Protein AF-A0A0A2LYJ6-F1 (afdb_monomer_lite)

pLDDT: mean 79.59, std 16.34, range [34.84, 97.62]

Sequence (273 aa):
MHFSPIFELFSFKLFGIFVNNSNKNPQLLKAGGTLVAIMKNAIIIAFLVFFLTAFTSCNKAYNKIEITFSKSDVKDTIPIRYSLLKLLNEDSIIFEKKVIDDIKIGEKYVLDSLPNGNYILEYSDIKSDIHARKINLNNNSVYKSTIIYDSLPLEKYYKYAPLNNLKKGESYKLFTWGNSCARMESFYEIKNINGKYFLNSNVDNKRLLTDDEIKSIKKFEAELYALNGKGTCNSTARMDYVIIKGIKRDTIIEKTCNWKGYNLLMSKLYNSN

Radius of gyration: 35.97 Å; chains: 1; bounding box: 74×28×111 Å

Organism: NCBI:txid1121899

Foldseek 3Di:
DDDDPVVVVVPPPVVVVVVVVCVPDVVVVVVVVVVVVVVVVVVVVVVVVVVVVVVVVPPQQKAKEKEAEAAPDNPDPFFAAFKWWFKDFPNDTPDTDGRNDTDDHGDIDMDMRHHFGKMWIWMAALLRDIDIDIDGDDRNYYHYYYDHRDDFPLPVQLVVQCLSVADAQWKKKKWKFFPDPPTDIWMWMWHRHPNWIFIDTPVDDTHTDDPVLSVLSSSLSSVQVSQFVGADAPDSLWMKMWMGTPPDIDIGTHRSSRDPSVVVSVCCVPVVD

Secondary structure (DSSP, 8-state):
----HHHHHHHHHHHHHHHHHHTT-HHHHHHHHHHHHHHHHHHHHHHHHHHHHHHHT-----EEEEEEEE-SSTT--PPEEEEEEEEEETTEEEEEEEEEEEE-TT-EEEEEEEPSEEEEEEEE-TT--EEEEEEEE-TT-EEEEEEESS---GGGTGGG-GGGG--TT-EEEEEEEESSSS---EEEEEEEETTEEEEEESS-SSEEPPHHHHHHHHHHHHHHHHHTT-S---STT-EEEEEEETTEEEEEEE--S---HHHHHHHHHHS--

Structure (mmCIF, N/CA/C/O backbone):
data_AF-A0A0A2LYJ6-F1
#
_entry.id   AF-A0A0A2LYJ6-F1
#
loop_
_atom_site.group_PDB
_atom_site.id
_atom_site.type_symbol
_atom_site.label_atom_id
_atom_site.label_alt_id
_atom_site.label_comp_id
_atom_site.label_asym_id
_atom_site.label_entity_id
_atom_site.label_seq_id
_atom_site.pdbx_PDB_ins_code
_atom_site.Cartn_x
_atom_site.Cartn_y
_atom_site.Cartn_z
_atom_site.occupancy
_atom_site.B_iso_or_equiv
_atom_site.auth_seq_id
_atom_site.auth_comp_id
_atom_site.auth_asym_id
_atom_site.auth_atom_id
_atom_site.pdbx_PDB_model_num
ATOM 1 N N . MET A 1 1 ? -32.494 8.483 39.574 1.00 37.03 1 MET A N 1
ATOM 2 C CA . MET A 1 1 ? -32.728 7.286 40.409 1.00 37.03 1 MET A CA 1
ATOM 3 C C . MET A 1 1 ? -34.209 7.252 40.748 1.00 37.03 1 MET A C 1
ATOM 5 O O . MET A 1 1 ? -34.664 8.148 41.443 1.00 37.03 1 MET A O 1
ATOM 9 N N . HIS A 1 2 ? -34.966 6.303 40.196 1.00 34.84 2 HIS A N 1
ATOM 10 C CA . HIS A 1 2 ? -36.355 6.064 40.596 1.00 34.84 2 HIS A CA 1
ATOM 11 C C . HIS A 1 2 ? -36.340 5.113 41.795 1.00 34.84 2 HIS A C 1
ATOM 13 O O . HIS A 1 2 ? -35.900 3.973 41.659 1.00 34.84 2 HIS A O 1
ATOM 19 N N . PHE A 1 3 ? -36.768 5.583 42.966 1.00 39.97 3 PHE A N 1
ATOM 20 C CA . PHE A 1 3 ? -37.009 4.701 44.106 1.00 39.97 3 PHE A CA 1
ATOM 21 C C . PHE A 1 3 ? -38.360 3.996 43.940 1.00 39.97 3 PHE A C 1
ATOM 23 O O . PHE A 1 3 ? -39.310 4.561 43.401 1.00 39.97 3 PHE A O 1
ATOM 30 N N . SER A 1 4 ? -38.421 2.734 44.369 1.00 40.00 4 SER A N 1
ATOM 31 C CA . SER A 1 4 ? -39.630 1.908 44.324 1.00 40.00 4 SER A CA 1
ATOM 32 C C . SER A 1 4 ? -40.705 2.454 45.284 1.00 40.00 4 SER A C 1
ATOM 34 O O . SER A 1 4 ? -40.378 2.697 46.450 1.00 40.00 4 SER A O 1
ATOM 36 N N . PRO A 1 5 ? -41.985 2.560 44.866 1.00 48.56 5 PRO A N 1
ATOM 37 C CA . PRO A 1 5 ? -43.102 3.018 45.709 1.00 48.56 5 PRO A CA 1
ATOM 38 C C . PRO A 1 5 ? -43.308 2.196 46.994 1.00 48.56 5 PRO A C 1
ATOM 40 O O . PRO A 1 5 ? -43.926 2.654 47.952 1.00 48.56 5 PRO A O 1
ATOM 43 N N . ILE A 1 6 ? -42.770 0.973 47.039 1.00 49.78 6 ILE A N 1
ATOM 44 C CA . ILE A 1 6 ? -42.860 0.079 48.202 1.00 49.78 6 ILE A CA 1
ATOM 45 C C . ILE A 1 6 ? -42.065 0.636 49.397 1.00 49.78 6 ILE A C 1
ATOM 47 O O . ILE A 1 6 ? -42.449 0.418 50.546 1.00 49.78 6 ILE A O 1
ATOM 51 N N . PHE A 1 7 ? -40.990 1.392 49.146 1.00 48.56 7 PHE A N 1
ATOM 52 C CA . PHE A 1 7 ? -40.128 1.918 50.208 1.00 48.56 7 PHE A CA 1
ATOM 53 C C . PHE A 1 7 ? -40.746 3.128 50.930 1.00 48.56 7 PHE A C 1
ATOM 55 O O . PHE A 1 7 ? -40.568 3.279 52.138 1.00 48.56 7 PHE A O 1
ATOM 62 N N . GLU A 1 8 ? -41.535 3.949 50.228 1.00 47.25 8 GLU A N 1
ATOM 63 C CA . GLU A 1 8 ? -42.279 5.060 50.844 1.00 47.25 8 GLU A CA 1
ATOM 64 C C . GLU A 1 8 ? -43.427 4.562 51.732 1.00 47.25 8 GLU A C 1
ATOM 66 O O . GLU A 1 8 ? -43.711 5.145 52.776 1.00 47.25 8 GLU A O 1
ATOM 71 N N . LEU A 1 9 ? -44.062 3.442 51.382 1.00 46.47 9 LEU A N 1
ATOM 72 C CA . LEU A 1 9 ? -45.223 2.937 52.119 1.00 46.47 9 LEU A CA 1
ATOM 73 C C . LEU A 1 9 ? -44.864 2.303 53.476 1.00 46.47 9 LEU A C 1
ATOM 75 O O . LEU A 1 9 ? -45.685 2.315 54.398 1.00 46.47 9 LEU A O 1
ATOM 79 N N . PHE A 1 10 ? -43.641 1.783 53.625 1.00 50.62 10 PHE A N 1
ATOM 80 C CA . PHE A 1 10 ? -43.189 1.147 54.868 1.00 50.62 10 PHE A CA 1
ATOM 81 C C . PHE A 1 10 ? -42.708 2.142 55.935 1.00 50.62 10 PHE A C 1
ATOM 83 O O . PHE A 1 10 ? -42.880 1.880 57.128 1.00 50.62 10 PHE A O 1
ATOM 90 N N . SER A 1 11 ? -42.152 3.295 55.549 1.00 50.69 11 SER A N 1
ATOM 91 C CA . SER A 1 11 ? -41.558 4.243 56.504 1.00 50.69 11 SER A CA 1
ATOM 92 C C . SER A 1 11 ? -42.606 5.048 57.285 1.00 50.69 11 SER A C 1
ATOM 94 O O . SER A 1 11 ? -42.448 5.260 58.489 1.00 50.69 11 SER A O 1
ATOM 96 N N . PHE A 1 12 ? -43.718 5.435 56.650 1.00 49.03 12 PHE A N 1
ATOM 97 C CA . PHE A 1 12 ? -44.712 6.311 57.281 1.00 49.03 12 PHE A CA 1
ATOM 98 C C . PHE A 1 12 ? -45.695 5.585 58.218 1.00 49.03 12 PHE A C 1
ATOM 100 O O . PHE A 1 12 ? -46.083 6.145 59.247 1.00 49.03 12 PHE A O 1
ATOM 107 N N . LYS A 1 13 ? -46.073 4.327 57.939 1.00 50.34 13 LYS A N 1
ATOM 108 C CA . LYS A 1 13 ? -47.039 3.591 58.786 1.00 50.34 13 LYS A CA 1
ATOM 109 C C . LYS A 1 13 ? -46.463 3.148 60.134 1.00 50.34 13 LYS A C 1
ATOM 111 O O . LYS A 1 13 ? -47.172 3.196 61.137 1.00 50.34 13 LYS A O 1
ATOM 116 N N . LEU A 1 14 ? -45.188 2.760 60.186 1.00 52.69 14 LEU A N 1
ATOM 117 C CA . LEU A 1 14 ? -44.535 2.336 61.433 1.00 52.69 14 LEU A CA 1
ATOM 118 C C . LEU A 1 14 ? -44.297 3.509 62.396 1.00 52.69 14 LEU A C 1
ATOM 120 O O . LEU A 1 14 ? -44.494 3.358 63.602 1.00 52.69 14 LEU A O 1
ATOM 124 N N . PHE A 1 15 ? -43.966 4.694 61.871 1.00 51.47 15 PHE A N 1
ATOM 125 C CA . PHE A 1 15 ? -43.803 5.900 62.689 1.00 51.47 15 PHE A CA 1
ATOM 126 C C . PHE A 1 15 ? -45.128 6.385 63.298 1.00 51.47 15 PHE A C 1
ATOM 128 O O . PHE A 1 15 ? -45.156 6.769 64.467 1.00 51.47 15 PHE A O 1
ATOM 135 N N . GLY A 1 16 ? -46.240 6.306 62.557 1.00 51.28 16 GLY A N 1
ATOM 136 C CA . GLY A 1 16 ? -47.557 6.724 63.056 1.00 51.28 16 GLY A CA 1
ATOM 137 C C . GLY A 1 16 ? -48.076 5.890 64.237 1.00 51.28 16 GLY A C 1
ATOM 138 O O . GLY A 1 16 ? -48.688 6.431 65.157 1.00 51.28 16 GLY A O 1
ATOM 139 N N . ILE A 1 17 ? -47.789 4.583 64.259 1.00 55.97 17 ILE A N 1
ATOM 140 C CA . ILE A 1 17 ? -48.231 3.677 65.336 1.00 55.97 17 ILE A CA 1
ATOM 141 C C . ILE A 1 17 ? -47.457 3.938 66.639 1.00 55.97 17 ILE A C 1
ATOM 143 O O . ILE A 1 17 ? -48.036 3.887 67.726 1.00 55.97 17 ILE A O 1
ATOM 147 N N . PHE A 1 18 ? -46.168 4.278 66.548 1.00 51.75 18 PHE A N 1
ATOM 148 C CA . PHE A 1 18 ? -45.334 4.537 67.725 1.00 51.75 18 PHE A CA 1
ATOM 149 C C . PHE A 1 18 ? -45.699 5.842 68.447 1.00 51.75 18 PHE A C 1
ATOM 151 O O . PHE A 1 18 ? -45.719 5.883 69.679 1.00 51.75 18 PHE A O 1
ATOM 158 N N . VAL A 1 19 ? -46.048 6.894 67.700 1.00 53.38 19 VAL A N 1
ATOM 159 C CA . VAL A 1 19 ? -46.390 8.206 68.280 1.00 53.38 19 VAL A CA 1
ATOM 160 C C . VAL A 1 19 ? -47.722 8.160 69.043 1.00 53.38 19 VAL A C 1
ATOM 162 O O . VAL A 1 19 ? -47.851 8.799 70.087 1.00 53.38 19 VAL A O 1
ATOM 165 N N . ASN A 1 20 ? -48.691 7.350 68.602 1.00 49.66 20 ASN A N 1
ATOM 166 C CA . ASN A 1 20 ? -50.021 7.309 69.223 1.00 49.66 20 ASN A CA 1
ATOM 167 C C . ASN A 1 20 ? -50.054 6.556 70.575 1.00 49.66 20 ASN A C 1
ATOM 169 O O . ASN A 1 20 ? -50.849 6.887 71.454 1.00 49.66 20 ASN A O 1
ATOM 173 N N . ASN A 1 21 ? -49.162 5.579 70.788 1.00 50.19 21 ASN A N 1
ATOM 174 C CA . ASN A 1 21 ? -49.100 4.810 72.043 1.00 50.19 21 ASN A CA 1
ATOM 175 C C . ASN A 1 21 ? -48.248 5.473 73.141 1.00 50.19 21 ASN A C 1
ATOM 177 O O . ASN A 1 21 ? -48.486 5.237 74.326 1.00 50.19 21 ASN A O 1
ATOM 181 N N . SER A 1 22 ? -47.294 6.341 72.785 1.00 48.66 22 SER A N 1
ATOM 182 C CA . SER A 1 22 ? -46.411 7.002 73.760 1.00 48.66 22 SER A CA 1
ATOM 183 C C . SER A 1 22 ? -47.116 8.061 74.621 1.00 48.66 22 SER A C 1
ATOM 185 O O . SER A 1 22 ? -46.617 8.394 75.694 1.00 48.66 22 SER A O 1
ATOM 187 N N . ASN A 1 23 ? -48.264 8.593 74.187 1.00 52.03 23 ASN A N 1
ATOM 188 C CA . ASN A 1 23 ? -48.943 9.705 74.867 1.00 52.03 23 ASN A CA 1
ATOM 189 C C . ASN A 1 23 ? -49.815 9.280 76.065 1.00 52.03 23 ASN A C 1
ATOM 191 O O . ASN A 1 23 ? -50.322 10.129 76.791 1.00 52.03 23 ASN A O 1
ATOM 195 N N . LYS A 1 24 ? -50.002 7.971 76.284 1.00 56.66 24 LYS A N 1
ATOM 196 C CA . LYS A 1 24 ? -50.882 7.434 77.340 1.00 56.66 24 LYS A CA 1
ATOM 197 C C . LYS A 1 24 ? -50.140 6.883 78.561 1.00 56.66 24 LYS A C 1
ATOM 199 O O . LYS A 1 24 ? -50.791 6.426 79.494 1.00 56.66 24 LYS A O 1
ATOM 204 N N . ASN A 1 25 ? -48.803 6.895 78.575 1.00 51.62 25 ASN A N 1
ATOM 205 C CA . ASN A 1 25 ? -48.035 6.325 79.684 1.00 51.62 25 ASN A CA 1
ATOM 206 C C . ASN A 1 25 ? -46.669 7.033 79.876 1.00 51.62 25 ASN A C 1
ATOM 208 O O . ASN A 1 25 ? -45.754 6.837 79.074 1.00 51.62 25 ASN A O 1
ATOM 212 N N . PRO A 1 26 ? -46.480 7.848 80.929 1.00 55.69 26 PRO A N 1
ATOM 213 C CA . PRO A 1 26 ? -45.280 8.674 81.105 1.00 55.69 26 PRO A CA 1
ATOM 214 C C . PRO A 1 26 ? -43.990 7.881 81.390 1.00 55.69 26 PRO A C 1
ATOM 216 O O . PRO A 1 26 ? -42.897 8.399 81.161 1.00 55.69 26 PRO A O 1
ATOM 219 N N . GLN A 1 27 ? -44.071 6.613 81.814 1.00 54.25 27 GLN A N 1
ATOM 220 C CA . GLN A 1 27 ? -42.881 5.750 81.917 1.00 54.25 27 GLN A CA 1
ATOM 221 C C . GLN A 1 27 ? -42.351 5.309 80.537 1.00 54.25 27 GLN A C 1
ATOM 223 O O . GLN A 1 27 ? -41.141 5.159 80.360 1.00 54.25 27 GLN A O 1
ATOM 228 N N . LEU A 1 28 ? -43.228 5.205 79.528 1.00 51.47 28 LEU A N 1
ATOM 229 C CA . LEU A 1 28 ? -42.853 4.926 78.135 1.00 51.47 28 LEU A CA 1
ATOM 230 C C . LEU A 1 28 ? -42.166 6.122 77.455 1.00 51.47 28 LEU A C 1
ATOM 232 O O . LEU A 1 28 ? -41.401 5.917 76.521 1.00 51.47 28 LEU A O 1
ATOM 236 N N . LEU A 1 29 ? -42.350 7.350 77.952 1.00 50.84 29 LEU A N 1
ATOM 237 C CA . LEU A 1 29 ? -41.665 8.552 77.450 1.00 50.84 29 LEU A CA 1
ATOM 238 C C . LEU A 1 29 ? -40.161 8.562 77.784 1.00 50.84 29 LEU A C 1
ATOM 240 O O . LEU A 1 29 ? -39.347 8.941 76.941 1.00 50.84 29 LEU A O 1
ATOM 244 N N . LYS A 1 30 ? -39.766 8.092 78.978 1.00 53.41 30 LYS A N 1
ATOM 245 C CA . LYS A 1 30 ? -38.343 7.959 79.355 1.00 53.41 30 LYS A CA 1
ATOM 246 C C . LYS A 1 30 ? -37.655 6.803 78.625 1.00 53.41 30 LYS A C 1
ATOM 248 O O . LYS A 1 30 ? -36.547 6.989 78.133 1.00 53.41 30 LYS A O 1
ATOM 253 N N . ALA A 1 31 ? -38.324 5.653 78.492 1.00 53.84 31 ALA A N 1
ATOM 254 C CA . ALA A 1 31 ? -37.823 4.533 77.689 1.00 53.84 31 ALA A CA 1
ATOM 255 C C . ALA A 1 31 ? -37.803 4.864 76.183 1.00 53.84 31 ALA A C 1
ATOM 257 O O . ALA A 1 31 ? -36.887 4.464 75.468 1.00 53.84 31 ALA A O 1
ATOM 258 N N . GLY A 1 32 ? -38.773 5.656 75.716 1.00 52.97 32 GLY A N 1
ATOM 259 C CA . GLY A 1 32 ? -38.885 6.147 74.346 1.00 52.97 32 GLY A CA 1
ATOM 260 C C . GLY A 1 32 ? -37.743 7.077 73.949 1.00 52.97 32 GLY A C 1
ATOM 261 O O . GLY A 1 32 ? -37.259 6.975 72.831 1.00 52.97 32 GLY A O 1
ATOM 262 N N . GLY A 1 33 ? -37.229 7.914 74.858 1.00 56.41 33 GLY A N 1
ATOM 263 C CA . GLY A 1 33 ? -36.040 8.735 74.592 1.00 56.41 33 GLY A CA 1
ATOM 264 C C . GLY A 1 33 ? -34.788 7.897 74.302 1.00 56.41 33 GLY A C 1
ATOM 265 O O . GLY A 1 33 ? -34.060 8.173 73.346 1.00 56.41 33 GLY A O 1
ATOM 266 N N . THR A 1 34 ? -34.571 6.827 75.073 1.00 58.59 34 THR A N 1
ATOM 267 C CA . THR A 1 34 ? -33.462 5.884 74.858 1.00 58.59 34 THR A CA 1
ATOM 268 C C . THR A 1 34 ? -33.674 5.059 73.586 1.00 58.59 34 THR A C 1
ATOM 270 O O . THR A 1 34 ? -32.744 4.905 72.798 1.00 58.59 34 THR A O 1
ATOM 273 N N . LEU A 1 35 ? -34.905 4.604 73.324 1.00 56.22 35 LEU A N 1
ATOM 274 C CA . LEU A 1 35 ? -35.259 3.873 72.100 1.00 56.22 35 LEU A CA 1
ATOM 275 C C . LEU A 1 35 ? -35.104 4.733 70.839 1.00 56.22 35 LEU A C 1
ATOM 277 O O . LEU A 1 35 ? -34.583 4.257 69.837 1.00 56.22 35 LEU A O 1
ATOM 281 N N . VAL A 1 36 ? -35.498 6.007 70.889 1.00 63.06 36 VAL A N 1
ATOM 282 C CA . VAL A 1 36 ? -35.360 6.960 69.777 1.00 63.06 36 VAL A CA 1
ATOM 283 C C . VAL A 1 36 ? -33.888 7.258 69.495 1.00 63.06 36 VAL A C 1
ATOM 285 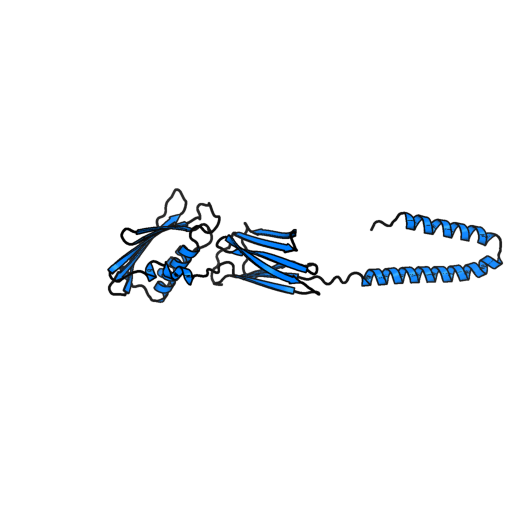O O . VAL A 1 36 ? -33.502 7.346 68.330 1.00 63.06 36 VAL A O 1
ATOM 288 N N . ALA A 1 37 ? -33.047 7.369 70.528 1.00 64.12 37 ALA A N 1
ATOM 289 C CA . ALA A 1 37 ? -31.603 7.516 70.353 1.00 64.12 37 ALA A CA 1
ATOM 290 C C . ALA A 1 37 ? -30.972 6.263 69.716 1.00 64.12 37 ALA A C 1
ATOM 292 O O . ALA A 1 37 ? -30.191 6.377 68.771 1.00 64.12 37 ALA A O 1
ATOM 293 N N . ILE A 1 38 ? -31.370 5.067 70.167 1.00 70.00 38 ILE A N 1
ATOM 294 C CA . ILE A 1 38 ? -30.914 3.788 69.602 1.00 70.00 38 ILE A CA 1
ATOM 295 C C . ILE A 1 38 ? -31.383 3.634 68.145 1.00 70.00 38 ILE A C 1
ATOM 297 O O . ILE A 1 38 ? -30.587 3.269 67.281 1.00 70.00 38 ILE A O 1
ATOM 301 N N . MET A 1 39 ? -32.637 3.981 67.836 1.00 71.69 39 MET A N 1
ATOM 302 C CA . MET A 1 39 ? -33.183 3.934 66.474 1.00 71.69 39 MET A CA 1
ATOM 303 C C . MET A 1 39 ? -32.505 4.939 65.538 1.00 71.69 39 MET A C 1
ATOM 305 O O . MET A 1 39 ? -32.190 4.584 64.404 1.00 71.69 39 MET A O 1
ATOM 309 N N . LYS A 1 40 ? -32.232 6.170 65.993 1.00 70.19 40 LYS A N 1
ATOM 310 C CA . LYS A 1 40 ? -31.478 7.156 65.201 1.00 70.19 40 LYS A CA 1
ATOM 311 C C . LYS A 1 40 ? -30.081 6.641 64.861 1.00 70.19 40 LYS A C 1
ATOM 313 O O . LYS A 1 40 ? -29.682 6.714 63.702 1.00 70.19 40 LYS A O 1
ATOM 318 N N . ASN A 1 41 ? -29.379 6.063 65.834 1.00 75.31 41 ASN A N 1
ATOM 319 C CA . ASN A 1 41 ? -28.057 5.484 65.602 1.00 75.31 41 ASN A CA 1
ATOM 320 C C . ASN A 1 41 ? -28.118 4.288 64.639 1.00 75.31 41 ASN A C 1
ATOM 322 O O . ASN A 1 41 ? -27.292 4.198 63.736 1.00 75.31 41 ASN A O 1
ATOM 326 N N . ALA A 1 42 ? -29.126 3.419 64.760 1.00 77.25 42 ALA A N 1
ATOM 327 C CA . ALA A 1 42 ? -29.312 2.285 63.854 1.00 77.25 42 ALA A CA 1
ATOM 328 C C . ALA A 1 42 ? -29.598 2.722 62.405 1.00 77.25 42 ALA A C 1
ATOM 330 O O . ALA A 1 42 ? -29.033 2.155 61.472 1.00 77.25 42 ALA A O 1
ATOM 331 N N . ILE A 1 43 ? -30.422 3.759 62.209 1.00 80.31 43 ILE A N 1
ATOM 332 C CA . ILE A 1 43 ? -30.711 4.321 60.880 1.00 80.31 43 ILE A CA 1
ATOM 333 C C . ILE A 1 43 ? -29.449 4.935 60.270 1.00 80.31 43 ILE A C 1
ATOM 335 O O . ILE A 1 43 ? -29.162 4.680 59.103 1.00 80.31 43 ILE A O 1
ATOM 339 N N . ILE A 1 44 ? -28.676 5.697 61.052 1.00 80.50 44 ILE A N 1
ATOM 340 C CA . ILE A 1 44 ? -27.411 6.289 60.592 1.00 80.50 44 ILE A CA 1
ATOM 341 C C . ILE A 1 44 ? -26.438 5.186 60.166 1.00 80.50 44 ILE A C 1
ATOM 343 O O . ILE A 1 44 ? -25.887 5.264 59.072 1.00 80.50 44 ILE A O 1
ATOM 347 N N . ILE A 1 45 ? -26.277 4.133 60.976 1.00 83.62 45 ILE A N 1
ATOM 348 C CA . ILE A 1 45 ? -25.408 2.991 60.655 1.00 83.62 45 ILE A CA 1
ATOM 349 C C . ILE A 1 45 ? -25.880 2.288 59.375 1.00 83.62 45 ILE A C 1
ATOM 351 O O . ILE A 1 45 ? -25.064 2.029 58.493 1.00 83.62 45 ILE A O 1
ATOM 355 N N . ALA A 1 46 ? -27.181 2.028 59.226 1.00 82.88 46 ALA A N 1
ATOM 356 C CA . ALA A 1 46 ? -27.731 1.391 58.028 1.00 82.88 46 ALA A CA 1
ATOM 357 C C . ALA A 1 46 ? -27.502 2.235 56.762 1.00 82.88 46 ALA A C 1
ATOM 359 O O . ALA A 1 46 ? -27.119 1.699 55.721 1.00 82.88 46 ALA A O 1
ATOM 360 N N . PHE A 1 47 ? -27.669 3.558 56.859 1.00 82.38 47 PHE A N 1
ATOM 361 C CA . PHE A 1 47 ? -27.392 4.479 55.756 1.00 82.38 47 PHE A CA 1
ATOM 362 C C . PHE A 1 47 ? -25.907 4.492 55.385 1.00 82.38 47 PHE A C 1
ATOM 364 O O . PHE A 1 47 ? -25.568 4.504 54.204 1.00 82.38 47 PHE A O 1
ATOM 371 N N . LEU A 1 48 ? -25.021 4.435 56.383 1.00 84.31 48 LEU A N 1
ATOM 372 C CA . LEU A 1 48 ? -23.569 4.425 56.200 1.00 84.31 48 LEU A CA 1
ATOM 373 C C . LEU A 1 48 ? -23.094 3.111 55.558 1.00 84.31 48 LEU A C 1
ATOM 375 O O . LEU A 1 48 ? -22.268 3.143 54.649 1.00 84.31 48 LEU A O 1
ATOM 379 N N . VAL A 1 49 ? -23.678 1.971 55.947 1.00 82.44 49 VAL A N 1
ATOM 380 C CA . VAL A 1 49 ? -23.440 0.659 55.314 1.00 82.44 49 VAL A CA 1
ATOM 381 C C . VAL A 1 49 ? -23.956 0.637 53.872 1.00 82.44 49 VAL A C 1
ATOM 383 O O . VAL A 1 49 ? -23.257 0.152 52.982 1.00 82.44 49 VAL A O 1
ATOM 386 N N . PHE A 1 50 ? -25.134 1.204 53.600 1.00 80.44 50 PHE A N 1
ATOM 387 C CA . PHE A 1 50 ? -25.657 1.335 52.235 1.00 80.44 50 PHE A CA 1
ATOM 388 C C . PHE A 1 50 ? -24.759 2.227 51.362 1.00 80.44 50 PHE A C 1
ATOM 390 O O . PHE A 1 50 ? -24.437 1.868 50.233 1.00 80.44 50 PHE A O 1
ATOM 397 N N . PHE A 1 51 ? -24.277 3.351 51.899 1.00 76.81 51 PHE A N 1
ATOM 398 C CA . PHE A 1 51 ? -23.338 4.231 51.200 1.00 76.81 51 PHE A CA 1
ATOM 399 C C . PHE A 1 51 ? -21.993 3.535 50.931 1.00 76.81 51 PHE A C 1
ATOM 401 O O . PHE A 1 51 ? -21.502 3.563 49.806 1.00 76.81 51 PHE A O 1
ATOM 408 N N . LEU A 1 52 ? -21.418 2.847 51.924 1.00 75.62 52 LEU A N 1
ATOM 409 C CA . LEU A 1 52 ? -20.167 2.089 51.774 1.00 75.62 52 LEU A CA 1
ATOM 410 C C . LEU A 1 52 ? -20.292 0.951 50.747 1.00 75.62 52 LEU A C 1
ATOM 412 O O . LEU A 1 52 ? -19.390 0.741 49.936 1.00 75.62 52 LEU A O 1
ATOM 416 N N . THR A 1 53 ? -21.418 0.237 50.731 1.00 72.06 53 THR A N 1
ATOM 417 C CA . THR A 1 53 ? -21.670 -0.836 49.750 1.00 72.06 53 THR A CA 1
ATOM 418 C C . THR A 1 53 ? -21.953 -0.287 48.347 1.00 72.06 53 THR A C 1
ATOM 420 O O . THR A 1 53 ? -21.479 -0.852 47.363 1.00 72.06 53 THR A O 1
ATOM 423 N N . ALA A 1 54 ? -22.612 0.869 48.231 1.00 66.50 54 ALA A N 1
ATOM 424 C CA . ALA A 1 54 ? -22.792 1.562 46.955 1.00 66.50 54 ALA A CA 1
ATOM 425 C C . ALA A 1 54 ? -21.463 2.099 46.384 1.00 66.50 54 ALA A C 1
ATOM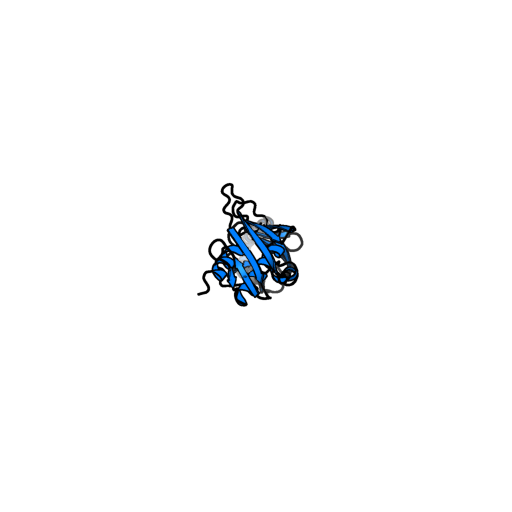 427 O O . ALA A 1 54 ? -21.238 2.015 45.175 1.00 66.50 54 ALA A O 1
ATOM 428 N N . PHE A 1 55 ? -20.553 2.590 47.235 1.00 59.81 55 PHE A N 1
ATOM 429 C CA . PHE A 1 55 ? -19.239 3.089 46.806 1.00 59.81 55 PHE A CA 1
ATOM 430 C C . PHE A 1 55 ? -18.228 1.984 46.488 1.00 59.81 55 PHE A C 1
ATOM 432 O O . PHE A 1 55 ? -17.403 2.155 45.592 1.00 59.81 55 PHE A O 1
ATOM 439 N N . THR A 1 56 ? -18.309 0.826 47.145 1.00 58.31 56 THR A N 1
ATOM 440 C CA . THR A 1 56 ? -17.467 -0.333 46.792 1.00 58.31 56 THR A CA 1
ATOM 441 C C . THR A 1 56 ? -17.912 -1.036 45.502 1.00 58.31 56 THR A C 1
ATOM 443 O O . THR A 1 56 ? -17.124 -1.765 44.903 1.00 58.31 56 THR A O 1
ATOM 446 N N . SER A 1 57 ? -19.122 -0.759 45.000 1.00 49.62 57 SER A N 1
ATOM 447 C CA . SER A 1 57 ? -19.675 -1.374 43.783 1.00 49.62 57 SER A CA 1
ATOM 448 C C . SER A 1 57 ? -19.239 -0.720 42.457 1.00 49.62 57 SER A C 1
ATOM 450 O O . SER A 1 57 ? -19.652 -1.194 41.395 1.00 49.62 57 SER A O 1
ATOM 452 N N . CYS A 1 58 ? -18.433 0.349 42.460 1.00 54.75 58 CYS A N 1
ATOM 453 C CA . CYS A 1 58 ? -18.168 1.119 41.235 1.00 54.75 58 CYS A CA 1
ATOM 454 C C . CYS A 1 58 ? -16.687 1.404 40.948 1.00 54.75 58 CYS A C 1
ATOM 456 O O . CYS A 1 58 ? -16.349 2.457 40.426 1.00 54.75 58 CYS A O 1
ATOM 458 N N . ASN A 1 59 ? -15.801 0.440 41.197 1.00 52.84 59 ASN A N 1
ATOM 459 C CA . ASN A 1 59 ? -14.529 0.371 40.469 1.00 52.84 59 ASN A CA 1
ATOM 460 C C . ASN A 1 59 ? -14.644 -0.710 39.396 1.00 52.84 59 ASN A C 1
ATOM 462 O O . ASN A 1 59 ? -14.022 -1.770 39.477 1.00 52.84 59 ASN A O 1
ATOM 466 N N . LYS A 1 60 ? -15.496 -0.468 38.391 1.00 60.88 60 LYS A N 1
ATOM 467 C CA . LYS A 1 60 ? -15.480 -1.311 37.197 1.00 60.88 60 LYS A CA 1
ATOM 468 C C . LYS A 1 60 ? -14.151 -1.074 36.498 1.00 60.88 60 LYS A C 1
ATOM 470 O O . LYS A 1 60 ? -13.869 0.010 36.002 1.00 60.88 60 LYS A O 1
ATOM 475 N N . ALA A 1 61 ? -13.328 -2.107 36.537 1.00 63.75 61 ALA A N 1
ATOM 476 C CA . ALA A 1 61 ? -12.146 -2.215 35.727 1.00 63.75 61 ALA A CA 1
ATOM 477 C C . ALA A 1 61 ? -12.559 -2.146 34.243 1.00 63.75 61 ALA A C 1
ATOM 479 O O . ALA A 1 61 ? -13.265 -3.032 33.763 1.00 63.75 61 ALA A O 1
ATOM 480 N N . TYR A 1 62 ? -12.169 -1.082 33.543 1.00 82.31 62 TYR A N 1
ATOM 481 C CA . TYR A 1 62 ? -12.458 -0.890 32.129 1.00 82.31 62 TYR A CA 1
ATOM 482 C C . TYR A 1 62 ? -11.218 -1.142 31.280 1.00 82.31 62 TYR A C 1
ATOM 484 O O . TYR A 1 62 ? -10.145 -0.588 31.530 1.00 82.31 62 TYR A O 1
ATOM 492 N N . ASN A 1 63 ? -11.388 -1.947 30.235 1.00 93.19 63 ASN A N 1
ATOM 493 C CA . ASN A 1 63 ? -10.337 -2.212 29.266 1.00 93.19 63 ASN A CA 1
ATOM 494 C C . ASN A 1 63 ? -10.281 -1.104 28.210 1.00 93.19 63 ASN A C 1
ATOM 496 O O . ASN A 1 63 ? -11.237 -0.343 28.020 1.00 93.19 63 ASN A O 1
ATOM 500 N N . LYS A 1 64 ? -9.149 -1.025 27.507 1.00 95.19 64 LYS A N 1
ATOM 501 C CA . LYS A 1 64 ? -8.936 -0.060 26.424 1.00 95.19 64 LYS A CA 1
ATOM 502 C C . LYS A 1 64 ? -8.296 -0.730 25.215 1.00 95.19 64 LYS A C 1
ATOM 504 O O . LYS A 1 64 ? -7.421 -1.581 25.360 1.00 95.19 64 LYS A O 1
ATOM 509 N N . ILE A 1 65 ? -8.695 -0.301 24.026 1.00 95.81 65 ILE A N 1
ATOM 510 C CA . ILE A 1 65 ? -8.027 -0.613 22.765 1.00 95.81 65 ILE A CA 1
ATOM 511 C C . ILE A 1 65 ? -7.479 0.694 22.199 1.00 95.81 65 ILE A C 1
ATOM 513 O O . ILE A 1 65 ? -8.196 1.676 22.032 1.00 95.81 65 ILE A O 1
ATOM 517 N N . GLU A 1 66 ? -6.189 0.705 21.903 1.00 95.44 66 GLU A N 1
ATOM 518 C CA . GLU A 1 66 ? -5.465 1.838 21.348 1.00 95.44 66 GLU A CA 1
ATOM 519 C C . GLU A 1 66 ? -4.976 1.475 19.949 1.00 95.44 66 GLU A C 1
ATOM 521 O O . GLU A 1 66 ? -4.216 0.522 19.779 1.00 95.44 66 GLU A O 1
ATOM 526 N N . ILE A 1 67 ? -5.411 2.225 18.942 1.00 92.81 67 ILE A N 1
ATOM 527 C CA . ILE A 1 67 ? -5.110 1.959 17.537 1.00 92.81 67 ILE A CA 1
ATOM 528 C C . ILE A 1 67 ? -4.314 3.131 16.985 1.00 92.81 67 ILE A C 1
ATOM 530 O O . ILE A 1 67 ? -4.778 4.268 17.016 1.00 92.81 67 ILE A O 1
ATOM 534 N N . THR A 1 68 ? -3.138 2.851 16.440 1.00 91.19 68 THR A N 1
ATOM 535 C CA . THR A 1 68 ? -2.313 3.845 15.752 1.00 91.19 68 THR A CA 1
ATOM 536 C C . THR A 1 68 ? -2.159 3.441 14.297 1.00 91.19 68 THR A C 1
ATOM 538 O O . THR A 1 68 ? -1.769 2.311 13.994 1.00 91.19 68 THR A O 1
ATOM 541 N N . PHE A 1 69 ? -2.439 4.369 13.386 1.00 86.50 69 PHE A N 1
ATOM 542 C CA . PHE A 1 69 ? -2.162 4.169 11.967 1.00 86.50 69 PHE A CA 1
ATOM 543 C C . PHE A 1 69 ? -0.761 4.670 11.634 1.00 86.50 69 PHE A C 1
ATOM 545 O O . PHE A 1 69 ? -0.343 5.749 12.059 1.00 86.50 69 PHE A O 1
ATOM 552 N N . SER A 1 70 ? -0.026 3.878 10.865 1.00 85.69 70 SER A N 1
ATOM 553 C CA . SER A 1 70 ? 1.326 4.194 10.412 1.00 85.69 70 SER A CA 1
ATOM 554 C C . SER A 1 70 ? 1.462 3.934 8.917 1.00 85.69 70 SER A C 1
ATOM 556 O O . SER A 1 70 ? 0.722 3.131 8.343 1.00 85.69 70 SER A O 1
ATOM 558 N N . LYS A 1 71 ? 2.422 4.629 8.305 1.00 78.12 71 LYS A N 1
ATOM 559 C CA . LYS A 1 71 ? 2.873 4.364 6.941 1.00 78.12 71 LYS A CA 1
ATOM 560 C C . LYS A 1 71 ? 4.105 3.469 6.949 1.00 78.12 71 LYS A C 1
ATOM 562 O O . LYS A 1 71 ? 4.868 3.468 7.915 1.00 78.12 71 LYS A O 1
ATOM 567 N N . SER A 1 72 ? 4.297 2.742 5.861 1.00 77.25 72 SER A N 1
ATOM 568 C CA . SER A 1 72 ? 5.504 1.984 5.562 1.00 77.25 72 SER A CA 1
ATOM 569 C C . SER A 1 72 ? 6.703 2.915 5.351 1.00 77.25 72 SER A C 1
ATOM 571 O O . SER A 1 72 ? 7.802 2.605 5.807 1.00 77.25 72 SER A O 1
ATOM 573 N N . ASP A 1 73 ? 6.474 4.086 4.744 1.00 69.62 73 ASP A N 1
ATOM 574 C CA . ASP A 1 73 ? 7.447 5.172 4.606 1.00 69.62 73 ASP A CA 1
ATOM 575 C C . ASP A 1 73 ? 6.925 6.451 5.278 1.00 69.62 73 ASP A C 1
ATOM 577 O O . ASP A 1 73 ? 5.921 7.041 4.876 1.00 69.62 73 ASP A O 1
ATOM 581 N N . VAL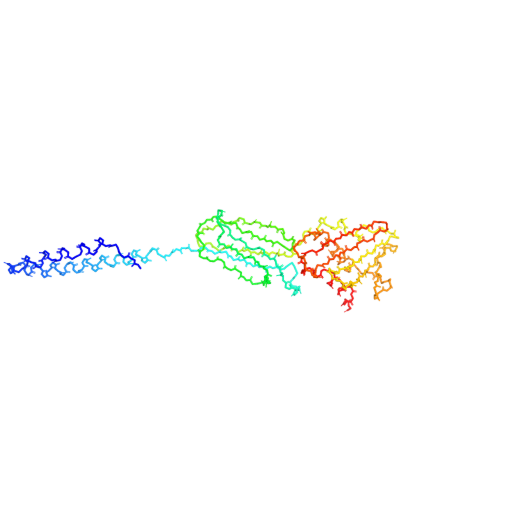 A 1 74 ? 7.621 6.887 6.327 1.00 60.19 74 VAL A N 1
ATOM 582 C CA . VAL A 1 74 ? 7.230 8.033 7.164 1.00 60.19 74 VAL A CA 1
ATOM 583 C C . VAL A 1 74 ? 7.392 9.371 6.426 1.00 60.19 74 VAL A C 1
ATOM 585 O O . VAL A 1 74 ? 6.776 10.359 6.818 1.00 60.19 74 VAL A O 1
ATOM 588 N N . LYS A 1 75 ? 8.193 9.426 5.351 1.00 54.84 75 LYS A N 1
ATOM 589 C CA . LYS A 1 75 ? 8.419 10.660 4.572 1.00 54.84 75 LYS A CA 1
ATOM 590 C C . LYS A 1 75 ? 7.270 10.999 3.625 1.00 54.84 75 LYS A C 1
ATOM 592 O O . LYS A 1 75 ? 7.219 12.109 3.098 1.00 54.84 75 LYS A O 1
ATOM 597 N N . ASP A 1 76 ? 6.361 10.061 3.396 1.00 55.72 76 ASP A N 1
ATOM 598 C CA . ASP A 1 76 ? 5.197 10.284 2.556 1.00 55.72 76 ASP A CA 1
ATOM 599 C C . ASP A 1 76 ? 4.197 11.207 3.289 1.00 55.72 76 ASP A C 1
ATOM 601 O O . ASP A 1 76 ? 3.631 10.855 4.326 1.00 55.72 76 ASP A O 1
ATOM 605 N N . THR A 1 77 ? 3.950 12.401 2.744 1.00 46.69 77 THR A N 1
ATOM 606 C CA . THR A 1 77 ? 3.049 13.424 3.317 1.00 46.69 77 THR A CA 1
ATOM 607 C C . THR A 1 77 ? 1.607 13.332 2.814 1.00 46.69 77 THR A C 1
ATOM 609 O O . THR A 1 77 ? 0.774 14.176 3.140 1.00 46.69 77 THR A O 1
ATOM 612 N N . ILE A 1 78 ? 1.280 12.324 2.004 1.00 50.16 78 ILE A N 1
ATOM 613 C CA . ILE A 1 78 ? -0.004 12.254 1.306 1.00 50.16 78 ILE A CA 1
ATOM 614 C C . ILE A 1 78 ? -1.129 11.876 2.285 1.00 50.16 78 ILE A C 1
ATOM 616 O O . ILE A 1 78 ? -0.989 10.881 3.005 1.00 50.16 78 ILE A O 1
ATOM 620 N N . PRO A 1 79 ? -2.245 12.624 2.320 1.00 53.03 79 PRO A N 1
ATOM 621 C CA . PRO A 1 79 ? -3.407 12.252 3.115 1.00 53.03 79 PRO A CA 1
ATOM 622 C C . PRO A 1 79 ? -4.012 10.938 2.611 1.00 53.03 79 PRO A C 1
ATOM 624 O O . PRO A 1 79 ? -4.106 10.690 1.408 1.00 53.03 79 PRO A O 1
ATOM 627 N N . ILE A 1 80 ? -4.395 10.077 3.549 1.00 58.12 80 ILE A N 1
ATOM 628 C CA . ILE A 1 80 ? -4.931 8.751 3.259 1.00 58.12 80 ILE A CA 1
ATOM 629 C C . ILE A 1 80 ? -6.445 8.803 3.381 1.00 58.12 80 ILE A C 1
ATOM 631 O O . ILE A 1 80 ? -6.964 8.983 4.481 1.00 58.12 80 ILE A O 1
ATOM 635 N N . ARG A 1 81 ? -7.144 8.557 2.275 1.00 59.91 81 ARG A N 1
ATOM 636 C CA . ARG A 1 81 ? -8.602 8.401 2.253 1.00 59.91 81 ARG A CA 1
ATOM 637 C C . ARG A 1 81 ? -8.954 6.916 2.224 1.00 59.91 81 ARG A C 1
ATOM 639 O O . ARG A 1 81 ? -8.281 6.154 1.528 1.00 59.91 81 ARG A O 1
ATOM 646 N N . TYR A 1 82 ? -10.030 6.545 2.917 1.00 64.62 82 TYR A N 1
ATOM 647 C CA . TYR A 1 82 ? -10.682 5.226 2.868 1.00 64.62 82 TYR A CA 1
ATOM 648 C C . TYR A 1 82 ? -10.129 4.113 3.760 1.00 64.62 82 TYR A C 1
ATOM 650 O O . TYR A 1 82 ? -9.715 3.065 3.282 1.00 64.62 82 TYR A O 1
ATOM 658 N N . SER A 1 83 ? -10.298 4.261 5.073 1.00 68.94 83 SER A N 1
ATOM 659 C CA . SER A 1 83 ? -10.276 3.113 5.989 1.00 68.94 83 SER A CA 1
ATOM 660 C C . SER A 1 83 ? -11.668 2.798 6.509 1.00 68.94 83 SER A C 1
ATOM 662 O O . SER A 1 83 ? -12.392 3.655 7.014 1.00 68.94 83 SER A O 1
ATOM 664 N N . LEU A 1 84 ? -12.059 1.540 6.402 1.00 84.12 84 LEU A N 1
ATOM 665 C CA . LEU A 1 84 ? -13.024 0.981 7.322 1.00 84.12 84 LEU A CA 1
ATOM 666 C C . LEU A 1 84 ? -12.286 0.700 8.625 1.00 84.12 84 LEU A C 1
ATOM 668 O O . LEU A 1 84 ? -11.238 0.065 8.591 1.00 84.12 84 LEU A O 1
ATOM 672 N N . LEU A 1 85 ? -12.836 1.131 9.754 1.00 89.06 85 LEU A N 1
ATOM 673 C CA . LEU A 1 85 ? -12.394 0.699 11.073 1.00 89.06 85 LEU A CA 1
ATOM 674 C C . LEU A 1 85 ? -13.617 0.265 11.869 1.00 89.06 85 LEU A C 1
ATOM 676 O O . LEU A 1 85 ? -14.496 1.082 12.140 1.00 89.06 85 LEU A O 1
ATOM 680 N N . LYS A 1 86 ? -13.683 -1.009 12.237 1.00 92.56 86 LYS A N 1
ATOM 681 C CA . LYS A 1 86 ? -14.784 -1.585 13.005 1.00 92.56 86 LYS A CA 1
ATOM 682 C C . LYS A 1 86 ? -14.256 -2.348 14.205 1.00 92.56 86 LYS A C 1
ATOM 684 O O . LYS A 1 86 ? -13.270 -3.070 14.101 1.00 92.56 86 LYS A O 1
ATOM 689 N N . LEU A 1 87 ? -14.939 -2.211 15.332 1.00 94.75 87 LEU A N 1
ATOM 690 C CA . LEU A 1 87 ? -14.765 -3.074 16.489 1.00 94.75 87 LEU A CA 1
ATOM 691 C C . LEU A 1 87 ? -16.069 -3.828 16.724 1.00 94.75 87 LEU A C 1
ATOM 693 O O . LEU A 1 87 ? -17.106 -3.213 16.985 1.00 94.75 87 LEU A O 1
ATOM 697 N N . LEU A 1 88 ? -15.990 -5.149 16.648 1.00 96.06 88 LEU A N 1
ATOM 698 C CA . LEU A 1 88 ? -17.084 -6.051 16.964 1.00 96.06 88 LEU A CA 1
ATOM 699 C C . LEU A 1 88 ? -16.823 -6.726 18.309 1.00 96.06 88 LEU A C 1
ATOM 701 O O . LEU A 1 88 ? -15.670 -6.989 18.659 1.00 96.06 88 LEU A O 1
ATOM 705 N N . ASN A 1 89 ? -17.889 -7.022 19.041 1.00 94.50 89 ASN A N 1
ATOM 706 C CA . ASN A 1 89 ? -17.894 -7.958 20.160 1.00 94.50 89 ASN A CA 1
ATOM 707 C C . ASN A 1 89 ? -19.003 -8.960 19.881 1.00 94.50 89 ASN A C 1
ATOM 709 O O . ASN A 1 89 ? -20.153 -8.558 19.683 1.00 94.50 89 ASN A O 1
ATOM 713 N N . GLU A 1 90 ? -18.618 -10.230 19.784 1.00 88.06 90 GLU A N 1
ATOM 714 C CA . GLU A 1 90 ? -19.467 -11.268 19.202 1.00 88.06 90 GLU A CA 1
ATOM 715 C C . GLU A 1 90 ? -19.954 -10.803 17.815 1.00 88.06 90 GLU A C 1
ATOM 717 O O . GLU A 1 90 ? -19.119 -10.551 16.944 1.00 88.06 90 GLU A O 1
ATOM 722 N N . ASP A 1 91 ? -21.261 -10.601 17.639 1.00 86.12 91 ASP A N 1
ATOM 723 C CA . ASP A 1 91 ? -21.872 -10.148 16.381 1.00 86.12 91 ASP A CA 1
ATOM 724 C C . ASP A 1 91 ? -22.334 -8.679 16.416 1.00 86.12 91 ASP A C 1
ATOM 726 O O . ASP A 1 91 ? -22.925 -8.168 15.461 1.00 86.12 91 ASP A O 1
ATOM 730 N N . SER A 1 92 ? -22.072 -7.969 17.517 1.00 91.19 92 SER A N 1
ATOM 731 C CA . SER A 1 92 ? -22.487 -6.576 17.692 1.00 91.19 92 SER A CA 1
ATOM 732 C C . SER A 1 92 ? -21.367 -5.607 17.328 1.00 91.19 92 SER A C 1
ATOM 734 O O . SER A 1 92 ? -20.253 -5.683 17.851 1.00 91.19 92 SER A O 1
ATOM 736 N N . ILE A 1 93 ? -21.679 -4.640 16.465 1.00 93.19 93 ILE A N 1
ATOM 737 C CA . ILE A 1 93 ? -20.784 -3.522 16.151 1.00 93.19 93 ILE A CA 1
ATOM 738 C C . ILE A 1 93 ? -20.804 -2.549 17.332 1.00 93.19 93 ILE A C 1
ATOM 740 O O . ILE A 1 93 ? -21.802 -1.875 17.574 1.00 93.19 93 ILE A O 1
ATOM 744 N N . ILE A 1 94 ? -19.689 -2.461 18.054 1.00 92.88 94 ILE A N 1
ATOM 745 C CA . ILE A 1 94 ? -19.511 -1.507 19.160 1.00 92.88 94 ILE A CA 1
ATOM 746 C C . ILE A 1 94 ? -19.008 -0.168 18.635 1.00 92.88 94 ILE A C 1
ATOM 748 O O . ILE A 1 94 ? -19.349 0.892 19.153 1.00 92.88 94 ILE A O 1
ATOM 752 N N . PHE A 1 95 ? -18.171 -0.217 17.604 1.00 89.94 95 PHE A N 1
ATOM 753 C CA . PHE A 1 95 ? -17.598 0.962 16.987 1.00 89.94 95 PHE A CA 1
ATOM 754 C C . PHE A 1 95 ? -17.490 0.737 15.487 1.00 89.94 95 PHE A C 1
ATOM 756 O O . PHE A 1 95 ? -16.983 -0.290 15.043 1.00 89.94 95 PHE A O 1
ATOM 763 N N . GLU A 1 96 ? -17.926 1.715 14.706 1.00 90.00 96 GLU A N 1
ATOM 764 C CA . GLU A 1 96 ? -17.683 1.761 13.273 1.00 90.00 96 GLU A CA 1
ATOM 765 C C . GLU A 1 96 ? -17.291 3.180 12.892 1.00 90.00 96 GLU A C 1
ATOM 767 O O . GLU A 1 96 ? -17.979 4.152 13.199 1.00 90.00 96 GLU A O 1
ATOM 772 N N . LYS A 1 97 ? -16.186 3.285 12.164 1.00 83.12 97 LYS A N 1
ATOM 773 C CA . LYS A 1 97 ? -15.779 4.495 11.481 1.00 83.12 97 LYS A CA 1
ATOM 774 C C . LYS A 1 97 ? -15.597 4.158 10.011 1.00 83.12 97 LYS A C 1
ATOM 776 O O . LYS A 1 97 ? -14.654 3.470 9.624 1.00 83.12 97 LYS A O 1
ATOM 781 N N . LYS A 1 98 ? -16.525 4.643 9.189 1.00 75.00 98 LYS A N 1
ATOM 782 C CA . LYS A 1 98 ? -16.367 4.690 7.734 1.00 75.00 98 LYS A CA 1
ATOM 783 C C . LYS A 1 98 ? -15.559 5.940 7.430 1.00 75.00 98 LYS A C 1
ATOM 785 O O . LYS A 1 98 ? -16.097 7.042 7.406 1.00 75.00 98 LYS A O 1
ATOM 790 N N . VAL A 1 99 ? -14.250 5.791 7.301 1.00 60.25 99 VAL A N 1
ATOM 791 C CA . VAL A 1 99 ? -13.343 6.924 7.126 1.00 60.25 99 VAL A CA 1
ATOM 792 C C . VAL A 1 99 ? -13.338 7.295 5.641 1.00 60.25 99 VAL A C 1
ATOM 794 O O . VAL A 1 99 ? -12.482 6.848 4.886 1.00 60.25 99 VAL A O 1
ATOM 797 N N . ILE A 1 100 ? -14.354 8.051 5.206 1.00 57.91 100 ILE A N 1
ATOM 798 C CA . ILE A 1 100 ? -14.316 8.800 3.932 1.00 57.91 100 ILE A CA 1
ATOM 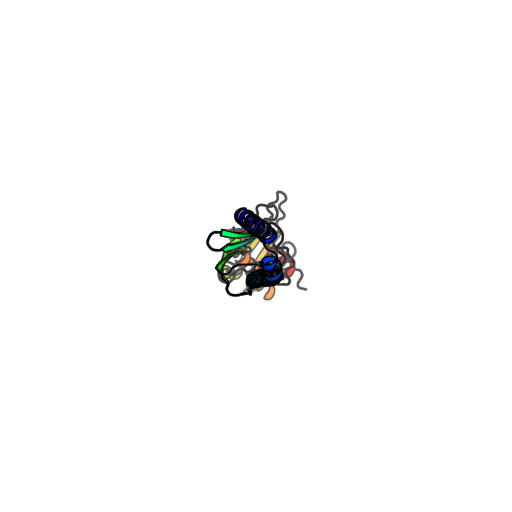799 C C . ILE A 1 100 ? -13.393 10.029 4.086 1.00 57.91 100 ILE A C 1
ATOM 801 O O . ILE A 1 100 ? -12.810 10.488 3.107 1.00 57.91 100 ILE A O 1
ATOM 805 N N . ASP A 1 101 ? -13.204 10.495 5.324 1.00 52.75 101 ASP A N 1
ATOM 806 C CA . ASP A 1 101 ? -12.262 11.553 5.697 1.00 52.75 101 ASP A CA 1
ATOM 807 C C . ASP A 1 101 ? -10.815 11.043 5.792 1.00 52.75 101 ASP A C 1
ATOM 809 O O . ASP A 1 101 ? -10.562 9.844 5.750 1.00 52.75 101 ASP A O 1
ATOM 813 N N . ASP A 1 102 ? -9.838 11.939 5.916 1.00 65.38 102 ASP A N 1
ATOM 814 C CA . ASP A 1 102 ? -8.429 11.554 5.984 1.00 65.38 102 ASP A CA 1
ATOM 815 C C . ASP A 1 102 ? -8.111 10.848 7.324 1.00 65.38 102 ASP A C 1
ATOM 817 O O . ASP A 1 102 ? -8.345 11.396 8.408 1.00 65.38 102 ASP A O 1
ATOM 821 N N . ILE A 1 103 ? -7.543 9.634 7.284 1.00 70.50 103 ILE A N 1
ATOM 822 C CA . ILE A 1 103 ? -6.930 9.046 8.485 1.00 70.50 103 ILE A CA 1
ATOM 823 C C . ILE A 1 103 ? -5.703 9.875 8.820 1.00 70.50 103 ILE A C 1
ATOM 825 O O . ILE A 1 103 ? -4.796 10.041 7.998 1.00 70.50 103 ILE A O 1
ATOM 829 N N . LYS A 1 104 ? -5.627 10.323 10.066 1.00 75.62 104 LYS A N 1
ATOM 830 C CA . LYS A 1 104 ? -4.440 11.008 10.548 1.00 75.62 104 LYS A CA 1
ATOM 831 C C . LYS A 1 104 ? -3.396 9.983 10.974 1.00 75.62 104 LYS A C 1
ATOM 833 O O . LYS A 1 104 ? -3.550 9.274 11.967 1.00 75.62 104 LYS A O 1
ATOM 838 N N . ILE A 1 105 ? -2.336 9.887 10.181 1.00 80.12 105 ILE A N 1
ATOM 839 C CA . ILE A 1 105 ? -1.181 9.041 10.482 1.00 80.12 105 ILE A CA 1
ATOM 840 C C . ILE A 1 105 ? -0.491 9.531 11.753 1.00 80.12 105 ILE A C 1
ATOM 842 O O . ILE A 1 105 ? -0.326 10.730 11.958 1.00 80.12 105 ILE A O 1
ATOM 846 N N . GLY A 1 106 ? -0.097 8.589 12.609 1.00 81.25 106 GLY A N 1
ATOM 847 C CA . GLY A 1 106 ? 0.533 8.870 13.897 1.00 81.25 106 GLY A CA 1
ATOM 848 C C . GLY A 1 106 ? -0.445 9.270 15.004 1.00 81.25 106 GLY A C 1
ATOM 849 O O . GLY A 1 106 ? -0.073 9.200 16.174 1.00 81.25 106 GLY A O 1
ATOM 850 N N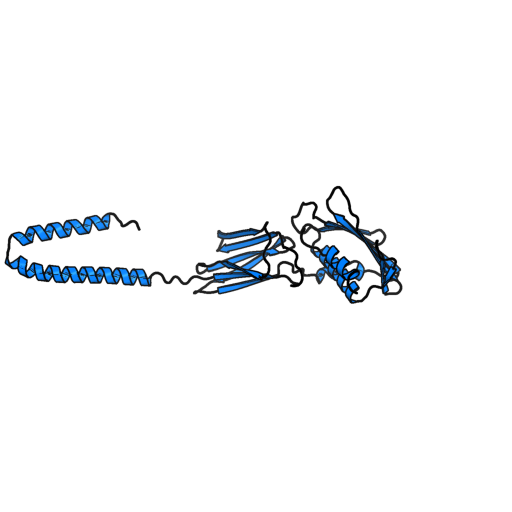 . GLU A 1 107 ? -1.695 9.618 14.678 1.00 83.88 107 GLU A N 1
ATOM 851 C CA . GLU A 1 107 ? -2.716 9.827 15.700 1.00 83.88 107 GLU A CA 1
ATOM 852 C C . GLU A 1 107 ? -3.205 8.498 16.285 1.00 83.88 107 GLU A C 1
ATOM 854 O O . GLU A 1 107 ? -3.269 7.453 15.626 1.00 83.88 107 GLU A O 1
ATOM 859 N N . LYS A 1 108 ? -3.544 8.571 17.570 1.00 89.06 108 LYS A N 1
ATOM 860 C CA . LYS A 1 108 ? -3.988 7.448 18.379 1.00 89.06 108 LYS A CA 1
ATOM 861 C C . LYS A 1 108 ? -5.504 7.489 18.521 1.00 89.06 108 LYS A C 1
ATOM 863 O O . LYS A 1 108 ? -6.052 8.422 19.099 1.00 89.06 108 LYS A O 1
ATOM 868 N N . TYR A 1 109 ? -6.167 6.446 18.047 1.00 88.38 109 TYR A N 1
ATOM 869 C CA . TYR A 1 109 ? -7.591 6.220 18.248 1.00 88.38 109 TYR A CA 1
ATOM 870 C C . TYR A 1 109 ? -7.777 5.355 19.492 1.00 88.38 109 TYR A C 1
ATOM 872 O O . TYR A 1 109 ? -7.321 4.213 19.533 1.00 88.38 109 TYR A O 1
ATOM 880 N N . VAL A 1 110 ? -8.406 5.915 20.524 1.00 92.38 110 VAL A N 1
ATOM 881 C CA . VAL A 1 110 ? -8.610 5.240 21.811 1.00 92.38 110 VAL A CA 1
ATOM 882 C C . VAL A 1 110 ? -10.076 4.846 21.940 1.00 92.38 110 VAL A C 1
ATOM 884 O O . VAL A 1 110 ? -10.954 5.702 21.902 1.00 92.38 110 VAL A O 1
ATOM 887 N N . LEU A 1 111 ? -10.321 3.547 22.092 1.00 92.88 111 LEU A N 1
ATOM 888 C CA . LEU A 1 111 ? -11.611 2.970 22.455 1.00 92.88 111 LEU A CA 1
ATOM 889 C C . LEU A 1 111 ? -11.507 2.549 23.921 1.00 92.88 111 LEU A C 1
ATOM 891 O O . LEU A 1 111 ? -10.798 1.593 24.242 1.00 92.88 111 LEU A O 1
ATOM 895 N N . ASP A 1 112 ? -12.131 3.308 24.816 1.00 92.75 112 ASP A N 1
ATOM 896 C CA . ASP A 1 112 ? -12.078 3.068 26.256 1.00 92.75 112 ASP A CA 1
ATOM 897 C C . ASP A 1 112 ? -13.366 2.434 26.791 1.00 92.75 112 ASP A C 1
ATOM 899 O O . ASP A 1 112 ? -14.283 2.114 26.036 1.00 92.75 112 ASP A O 1
ATOM 903 N N . SER A 1 113 ? -13.412 2.217 28.108 1.00 91.00 113 SER A N 1
ATOM 904 C CA . SER A 1 113 ? -14.624 1.760 28.794 1.00 91.00 113 SER A CA 1
ATOM 905 C C . SER A 1 113 ? -15.140 0.395 28.307 1.00 91.00 113 SER A C 1
ATOM 907 O O . SER A 1 113 ? -16.316 0.074 28.471 1.00 91.00 113 SER A O 1
ATOM 909 N N . LEU A 1 114 ? -14.258 -0.438 27.737 1.00 93.12 114 LEU A N 1
ATOM 910 C CA . LEU A 1 114 ? -14.627 -1.713 27.127 1.00 93.12 114 LEU A CA 1
ATOM 911 C C . LEU A 1 114 ? -14.775 -2.811 28.197 1.00 93.12 114 LEU A C 1
ATOM 913 O O . LEU A 1 114 ? -13.852 -3.011 29.000 1.00 93.12 114 LEU A O 1
ATOM 917 N N . PRO A 1 115 ? -15.896 -3.558 28.223 1.00 92.12 115 PRO A N 1
ATOM 918 C CA . PRO A 1 115 ? -16.056 -4.689 29.130 1.00 92.12 115 PRO A CA 1
ATOM 919 C C . PRO A 1 115 ? -15.052 -5.809 28.825 1.00 92.12 115 PRO A C 1
ATOM 921 O O . PRO A 1 115 ? -14.431 -5.852 27.760 1.00 92.12 115 PRO A O 1
ATOM 924 N N . ASN A 1 116 ? -14.886 -6.736 29.767 1.00 92.75 116 ASN A N 1
ATOM 925 C CA . ASN A 1 116 ? -14.146 -7.968 29.497 1.00 92.75 116 ASN A CA 1
ATOM 926 C C . ASN A 1 116 ? -14.841 -8.745 28.373 1.00 92.75 116 ASN A C 1
ATOM 928 O O . ASN A 1 116 ? -16.071 -8.784 28.322 1.00 92.75 116 ASN A O 1
ATOM 932 N N . GLY A 1 117 ? -14.067 -9.370 27.491 1.00 93.88 117 GLY A N 1
ATOM 933 C CA . GLY A 1 117 ? -14.635 -10.143 26.393 1.00 93.88 117 GLY A CA 1
ATOM 934 C C . GLY A 1 117 ? -13.697 -10.326 25.211 1.00 93.88 117 GLY A C 1
ATOM 935 O O . GLY A 1 117 ? -12.537 -9.903 25.226 1.00 93.88 117 GLY A O 1
ATOM 936 N N . ASN A 1 118 ? -14.231 -10.973 24.179 1.00 96.44 118 ASN A N 1
ATOM 937 C CA . ASN A 1 118 ? -13.554 -11.166 22.907 1.00 96.44 118 ASN A CA 1
ATOM 938 C C . ASN A 1 118 ? -14.049 -10.127 21.905 1.00 96.44 118 ASN A C 1
ATOM 940 O O . ASN A 1 118 ? -15.248 -9.927 21.735 1.00 96.44 118 ASN A O 1
ATOM 944 N N . TYR A 1 119 ? -13.105 -9.506 21.217 1.00 96.75 119 TYR A N 1
ATOM 945 C CA . TYR A 1 119 ? -13.352 -8.475 20.231 1.00 96.75 119 TYR A CA 1
ATOM 946 C C . TYR A 1 119 ? -12.702 -8.843 18.906 1.00 96.75 119 TYR A C 1
ATOM 948 O O . TYR A 1 119 ? -11.680 -9.538 18.860 1.00 96.75 119 TYR A O 1
ATOM 956 N N . ILE A 1 120 ? -13.271 -8.327 17.825 1.00 97.12 120 ILE A N 1
ATOM 957 C CA . ILE A 1 120 ? -12.687 -8.388 16.491 1.00 97.12 120 ILE A CA 1
ATOM 958 C C . ILE A 1 120 ? -12.491 -6.955 16.016 1.00 97.12 120 ILE A C 1
ATOM 960 O O . ILE A 1 120 ? -13.449 -6.207 15.839 1.00 97.12 120 ILE A O 1
ATOM 964 N N . LEU A 1 121 ? -11.232 -6.568 15.835 1.00 95.19 121 LEU A N 1
ATOM 965 C CA . LEU A 1 121 ? -10.867 -5.320 15.183 1.00 95.19 121 LEU A CA 1
ATOM 966 C C . LEU A 1 121 ? -10.756 -5.577 13.683 1.00 95.19 121 LEU A C 1
ATOM 968 O O . LEU A 1 121 ? -9.789 -6.199 13.238 1.00 95.19 121 LEU A O 1
ATOM 972 N N . GLU A 1 122 ? -11.725 -5.091 12.919 1.00 93.94 122 GLU A N 1
ATOM 973 C CA . GLU A 1 122 ? -11.696 -5.125 11.463 1.00 93.94 122 GLU A CA 1
ATOM 974 C C . GLU A 1 122 ? -11.227 -3.791 10.894 1.00 93.94 122 GLU A C 1
ATOM 976 O O . GLU A 1 122 ? -11.627 -2.720 11.358 1.00 93.94 122 GLU A O 1
ATOM 981 N N . TYR A 1 123 ? -10.390 -3.846 9.864 1.00 89.25 123 TYR A N 1
ATOM 982 C CA . TYR A 1 123 ? -9.975 -2.657 9.138 1.00 89.25 123 TYR A CA 1
ATOM 983 C C . TYR A 1 123 ? -9.687 -2.932 7.667 1.00 89.25 123 TYR A C 1
ATOM 985 O O . TYR A 1 123 ? -9.295 -4.041 7.316 1.00 89.25 123 TYR A O 1
ATOM 993 N N . SER A 1 124 ? -9.838 -1.929 6.802 1.00 85.56 124 SER A N 1
ATOM 994 C CA . SER A 1 124 ? -9.403 -2.036 5.404 1.00 85.56 124 SER A CA 1
ATOM 995 C C . SER A 1 124 ? -8.000 -1.465 5.193 1.00 85.56 124 SER A C 1
ATOM 997 O O . SER A 1 124 ? -7.619 -0.496 5.851 1.00 85.56 124 SER A O 1
ATOM 999 N N . ASP A 1 125 ? -7.235 -2.057 4.275 1.00 81.81 125 ASP A N 1
ATOM 1000 C CA . ASP A 1 125 ? -5.959 -1.506 3.793 1.00 81.81 125 ASP A CA 1
ATOM 1001 C C . ASP A 1 125 ? -6.140 -0.606 2.552 1.00 81.81 125 ASP A C 1
ATOM 1003 O O . ASP A 1 125 ? -7.258 -0.395 2.075 1.00 81.81 125 ASP A O 1
ATOM 1007 N N . ILE A 1 126 ? -5.031 -0.104 1.991 1.00 78.19 126 ILE A N 1
ATOM 1008 C CA . ILE A 1 126 ? -5.033 0.726 0.773 1.00 78.19 126 ILE A CA 1
ATOM 1009 C C . ILE A 1 126 ? -5.664 0.044 -0.457 1.00 78.19 126 ILE A C 1
ATOM 1011 O O . ILE A 1 126 ? -6.156 0.731 -1.349 1.00 78.19 126 ILE A O 1
ATOM 1015 N N . LYS A 1 127 ? -5.703 -1.296 -0.510 1.00 79.88 127 LYS A N 1
ATOM 1016 C CA . LYS A 1 127 ? -6.365 -2.069 -1.581 1.00 79.88 127 LYS A CA 1
ATOM 1017 C C . LYS A 1 127 ? -7.869 -2.226 -1.346 1.00 79.88 127 LYS A C 1
ATOM 1019 O O . LYS A 1 127 ? -8.550 -2.807 -2.194 1.00 79.88 127 LYS A O 1
ATOM 1024 N N . SER A 1 128 ? -8.369 -1.730 -0.214 1.00 79.94 128 SER A N 1
ATOM 1025 C CA . SER A 1 128 ? -9.690 -2.030 0.340 1.00 79.94 128 SER A CA 1
ATOM 1026 C C . SER A 1 128 ? -9.876 -3.502 0.730 1.00 79.94 128 SER A C 1
ATOM 1028 O O . SER A 1 128 ? -11.012 -3.951 0.877 1.00 79.94 128 SER A O 1
ATOM 1030 N N . ASP A 1 129 ? -8.790 -4.260 0.923 1.00 83.62 129 ASP A N 1
ATOM 1031 C CA . ASP A 1 129 ? -8.897 -5.611 1.473 1.00 83.62 129 ASP A CA 1
ATOM 1032 C C . ASP A 1 129 ? -9.172 -5.502 2.984 1.00 83.62 129 ASP A C 1
ATOM 1034 O O . ASP A 1 129 ? -8.545 -4.699 3.679 1.00 83.62 129 ASP A O 1
ATOM 1038 N N . ILE A 1 130 ? -10.126 -6.291 3.487 1.00 88.00 130 ILE A N 1
ATOM 1039 C CA . ILE A 1 130 ? -10.518 -6.292 4.902 1.00 88.00 130 ILE A CA 1
ATOM 1040 C C . ILE A 1 130 ? -9.615 -7.248 5.682 1.00 88.00 130 ILE A C 1
ATOM 1042 O O . ILE A 1 130 ? -9.433 -8.408 5.312 1.00 88.00 130 ILE A O 1
ATOM 1046 N N . HIS A 1 131 ? -9.091 -6.756 6.797 1.00 90.19 131 HIS A N 1
ATOM 1047 C CA . HIS A 1 131 ? -8.275 -7.480 7.762 1.00 90.19 131 HIS A CA 1
ATOM 1048 C C . HIS A 1 131 ? -9.013 -7.549 9.089 1.00 90.19 131 HIS A C 1
ATOM 1050 O O . HIS A 1 131 ? -9.683 -6.592 9.462 1.00 90.19 131 HIS A O 1
ATOM 1056 N N . ALA A 1 132 ? -8.843 -8.643 9.828 1.00 94.19 132 ALA A N 1
ATOM 1057 C CA . ALA A 1 132 ? -9.457 -8.835 11.136 1.00 94.19 132 ALA A CA 1
ATOM 1058 C C . ALA A 1 132 ? -8.410 -9.285 12.161 1.00 94.19 132 ALA A C 1
ATOM 1060 O O . ALA A 1 132 ? -7.612 -10.187 11.897 1.00 94.19 132 ALA A O 1
ATOM 1061 N N . ARG A 1 133 ? -8.420 -8.675 13.350 1.00 94.75 133 ARG A N 1
ATOM 1062 C CA . ARG A 1 133 ? -7.588 -9.073 14.495 1.00 94.75 133 ARG A CA 1
ATOM 1063 C C . ARG A 1 133 ? -8.479 -9.455 15.665 1.00 94.75 133 ARG A C 1
ATOM 1065 O O . ARG A 1 133 ? -9.287 -8.650 16.116 1.00 94.75 133 ARG A O 1
ATOM 1072 N N . LYS A 1 134 ? -8.300 -10.674 16.173 1.00 96.50 134 LYS A N 1
ATOM 1073 C CA . LYS A 1 134 ? -8.963 -11.135 17.396 1.00 96.50 134 LYS A CA 1
ATOM 1074 C C . LYS A 1 134 ? -8.235 -10.566 18.612 1.00 96.50 134 LYS A C 1
ATOM 1076 O O . LYS A 1 134 ? -7.010 -10.641 18.684 1.00 96.50 134 LYS A O 1
ATOM 1081 N N . ILE A 1 135 ? -8.987 -10.007 19.550 1.00 96.56 135 ILE A N 1
ATOM 1082 C CA . ILE A 1 135 ? -8.485 -9.356 20.762 1.00 96.56 135 ILE A CA 1
ATOM 1083 C C . ILE A 1 135 ? -9.250 -9.938 21.948 1.00 96.56 135 ILE A C 1
ATOM 1085 O O . ILE A 1 135 ? -10.474 -9.984 21.929 1.00 96.56 135 ILE A O 1
ATOM 1089 N N . ASN A 1 136 ? -8.544 -10.369 22.989 1.00 95.44 136 ASN A N 1
ATOM 1090 C CA . ASN A 1 136 ? -9.156 -10.753 24.258 1.00 95.44 136 ASN A CA 1
ATOM 1091 C C . ASN A 1 136 ? -8.813 -9.682 25.295 1.00 95.44 136 ASN A C 1
ATOM 1093 O O . ASN A 1 136 ? -7.633 -9.393 25.501 1.00 95.44 136 ASN A O 1
ATOM 1097 N N . LEU A 1 137 ? -9.835 -9.081 25.903 1.00 94.19 137 LEU A N 1
ATOM 1098 C CA . LEU A 1 137 ? -9.673 -8.087 26.956 1.00 94.19 137 LEU A CA 1
ATOM 1099 C C . LEU A 1 137 ? -10.126 -8.664 28.293 1.00 94.19 137 LEU A C 1
ATOM 1101 O O . LEU A 1 137 ? -11.243 -9.175 28.424 1.00 94.19 137 LEU A O 1
ATOM 1105 N N . ASN A 1 138 ? -9.269 -8.534 29.298 1.00 92.94 138 ASN A N 1
ATOM 1106 C CA . ASN A 1 138 ? -9.554 -8.918 30.671 1.00 92.94 138 ASN A CA 1
ATOM 1107 C C . ASN A 1 138 ? -8.878 -7.951 31.653 1.00 92.94 138 ASN A C 1
ATOM 1109 O O . ASN A 1 138 ? -7.822 -7.399 31.363 1.00 92.94 138 ASN A O 1
ATOM 1113 N N . ASN A 1 139 ? -9.494 -7.748 32.820 1.00 87.62 139 ASN A N 1
ATOM 1114 C CA . ASN A 1 139 ? -8.880 -7.128 33.999 1.00 87.62 139 ASN A CA 1
ATOM 1115 C C . ASN A 1 139 ? -8.073 -5.840 33.727 1.00 87.62 139 ASN A C 1
ATOM 1117 O O . ASN A 1 139 ? -6.871 -5.804 33.981 1.00 87.62 139 ASN A O 1
ATOM 1121 N N . ASN A 1 140 ? -8.719 -4.763 33.262 1.00 87.31 140 ASN A N 1
ATOM 1122 C CA . ASN A 1 140 ? -8.049 -3.476 32.986 1.00 87.31 140 ASN A CA 1
ATOM 1123 C C . ASN A 1 140 ? -6.938 -3.549 31.923 1.00 87.31 140 ASN A C 1
ATOM 1125 O O . ASN A 1 140 ? -6.012 -2.735 31.915 1.00 87.31 140 ASN A O 1
ATOM 1129 N N . SER A 1 141 ? -7.018 -4.510 31.007 1.00 91.38 141 SER A N 1
ATOM 1130 C CA . SER A 1 141 ? -6.073 -4.626 29.901 1.00 91.38 141 SER A CA 1
ATOM 1131 C C . SER A 1 141 ? -6.127 -3.417 28.963 1.00 91.38 141 SER A C 1
ATOM 1133 O O . SER A 1 141 ? -7.188 -2.868 28.651 1.00 91.38 141 SER A O 1
ATOM 1135 N N . VAL A 1 142 ? -4.947 -3.024 28.479 1.00 94.25 142 VAL A N 1
ATOM 1136 C CA . VAL A 1 142 ? -4.787 -2.063 27.385 1.00 94.25 142 VAL A CA 1
ATOM 1137 C C . VAL A 1 142 ? -4.178 -2.801 26.204 1.00 94.25 142 VAL A C 1
ATOM 1139 O O . VAL A 1 142 ? -3.001 -3.165 26.231 1.00 94.25 142 VAL A O 1
ATOM 1142 N N . TYR A 1 143 ? -4.969 -3.017 25.161 1.00 95.56 143 TYR A N 1
ATOM 1143 C CA . TYR A 1 143 ? -4.485 -3.589 23.912 1.00 95.56 143 TYR A CA 1
ATOM 1144 C C . TYR A 1 143 ? -4.009 -2.475 22.985 1.00 95.56 143 TYR A C 1
ATOM 1146 O O . TYR A 1 143 ? -4.746 -1.530 22.718 1.00 95.56 143 TYR A O 1
ATOM 1154 N N . LYS A 1 144 ? -2.787 -2.594 22.467 1.00 95.75 144 LYS A N 1
ATOM 1155 C CA . LYS A 1 144 ? -2.208 -1.629 21.527 1.00 95.75 144 LYS A CA 1
ATOM 1156 C C . LYS A 1 144 ? -2.045 -2.281 20.164 1.00 95.75 144 LYS A C 1
ATOM 1158 O O . LYS A 1 144 ? -1.452 -3.351 20.053 1.00 95.75 144 LYS A O 1
ATOM 1163 N N . SER A 1 145 ? -2.549 -1.620 19.132 1.00 93.31 145 SER A N 1
ATOM 1164 C CA . SER A 1 145 ? -2.516 -2.092 17.754 1.00 93.31 145 SER A CA 1
ATOM 1165 C C . SER A 1 145 ? -1.928 -1.023 16.853 1.00 93.31 145 SER A C 1
ATOM 1167 O O . SER A 1 145 ? -2.488 0.064 16.729 1.00 93.31 145 SER A O 1
ATOM 1169 N N . THR A 1 146 ? -0.838 -1.353 16.170 1.00 91.56 146 THR A N 1
ATOM 1170 C CA . THR A 1 146 ? -0.362 -0.547 15.046 1.00 91.56 146 THR A CA 1
ATOM 1171 C C . THR A 1 146 ? -0.860 -1.166 13.744 1.00 91.56 146 THR A C 1
ATOM 1173 O O . THR A 1 146 ? -0.686 -2.369 13.500 1.00 91.56 146 THR A O 1
ATOM 1176 N N . ILE A 1 147 ? -1.505 -0.348 12.915 1.00 87.88 147 ILE A N 1
ATOM 1177 C CA . ILE A 1 147 ? -1.966 -0.709 11.573 1.00 87.88 147 ILE A CA 1
ATOM 1178 C C . ILE A 1 147 ? -1.066 0.008 10.569 1.00 87.88 147 ILE A C 1
ATOM 1180 O O . ILE A 1 147 ? -1.087 1.234 10.478 1.00 87.88 147 ILE A O 1
ATOM 1184 N N . ILE A 1 148 ? -0.278 -0.764 9.816 1.00 84.88 148 ILE A N 1
ATOM 1185 C CA . ILE A 1 148 ? 0.476 -0.248 8.670 1.00 84.88 148 ILE A CA 1
ATOM 1186 C C . ILE A 1 148 ? -0.458 -0.295 7.465 1.00 84.88 148 ILE A C 1
ATOM 1188 O O . ILE A 1 148 ? -0.755 -1.373 6.953 1.00 84.88 148 ILE A O 1
ATOM 1192 N N . TYR A 1 149 ? -0.981 0.860 7.072 1.00 77.06 149 TYR A N 1
ATOM 1193 C CA . TYR A 1 149 ? -2.129 0.935 6.165 1.00 77.06 149 TYR A CA 1
ATOM 1194 C C . TYR A 1 149 ? -1.759 0.792 4.676 1.00 77.06 149 TYR A C 1
ATOM 1196 O O . TYR A 1 149 ? -2.503 0.210 3.888 1.00 77.06 149 TYR A O 1
ATOM 1204 N N . ASP A 1 150 ? -0.603 1.325 4.293 1.00 73.69 150 ASP A N 1
ATOM 1205 C CA . ASP A 1 150 ? -0.075 1.412 2.925 1.00 73.69 150 ASP A CA 1
ATOM 1206 C C . ASP A 1 150 ? 0.901 0.271 2.581 1.00 73.69 150 ASP A C 1
ATOM 1208 O O . ASP A 1 150 ? 1.548 0.296 1.535 1.00 73.69 150 ASP A O 1
ATOM 1212 N N . SER A 1 151 ? 1.031 -0.735 3.451 1.00 74.50 151 SER A N 1
ATOM 1213 C CA . SER A 1 151 ? 1.928 -1.861 3.196 1.00 74.50 151 SER A CA 1
ATOM 1214 C C . SER A 1 151 ? 1.385 -2.746 2.075 1.00 74.50 151 SER A C 1
ATOM 1216 O O . SER A 1 151 ? 0.288 -3.304 2.165 1.00 74.50 151 SER A O 1
ATOM 1218 N N . LEU A 1 152 ? 2.185 -2.918 1.023 1.00 78.19 152 LEU A N 1
ATOM 1219 C CA . LEU A 1 152 ? 1.910 -3.839 -0.071 1.00 78.19 152 LEU A CA 1
ATOM 1220 C C . LEU A 1 152 ? 2.905 -5.010 -0.012 1.00 78.19 152 LEU A C 1
ATOM 1222 O O . LEU A 1 152 ? 4.115 -4.782 0.011 1.00 78.19 152 LEU A O 1
ATOM 1226 N N . PRO A 1 153 ? 2.448 -6.277 -0.023 1.00 79.88 153 PRO A N 1
ATOM 1227 C CA . PRO A 1 153 ? 3.342 -7.433 -0.074 1.00 79.88 153 PRO A CA 1
ATOM 1228 C C . PRO A 1 153 ? 3.903 -7.604 -1.496 1.00 79.88 153 PRO A C 1
ATOM 1230 O O . PRO A 1 153 ? 3.425 -8.434 -2.273 1.00 79.88 153 PRO A O 1
ATOM 1233 N N . LEU A 1 154 ? 4.896 -6.782 -1.852 1.00 83.81 154 LEU A N 1
ATOM 1234 C CA . LEU A 1 154 ? 5.408 -6.637 -3.224 1.00 83.81 154 LEU A CA 1
ATOM 1235 C C . LEU A 1 154 ? 6.189 -7.847 -3.745 1.00 83.81 154 LEU A C 1
ATOM 1237 O O . LEU A 1 154 ? 6.295 -8.015 -4.959 1.00 83.81 154 LEU A O 1
ATOM 1241 N N . GLU A 1 155 ? 6.701 -8.708 -2.863 1.00 86.88 155 GLU A N 1
ATOM 1242 C CA . GLU A 1 155 ? 7.579 -9.829 -3.227 1.00 86.88 155 GLU A CA 1
ATOM 1243 C C . GLU A 1 155 ? 6.990 -10.703 -4.344 1.00 86.88 155 GLU A C 1
ATOM 1245 O O . GLU A 1 155 ? 7.633 -10.962 -5.363 1.00 86.88 155 GLU A O 1
ATOM 1250 N N . LYS A 1 156 ? 5.707 -11.060 -4.220 1.00 89.19 156 LYS A N 1
ATOM 1251 C CA . LYS A 1 156 ? 4.997 -11.877 -5.215 1.00 89.19 156 LYS A CA 1
ATOM 1252 C C . LYS A 1 156 ? 4.691 -11.150 -6.529 1.00 89.19 156 LYS A C 1
ATOM 1254 O O . LYS A 1 156 ? 4.334 -11.816 -7.502 1.00 89.19 156 LYS A O 1
ATOM 1259 N N . TYR A 1 157 ? 4.795 -9.820 -6.563 1.00 90.19 157 TYR A N 1
ATOM 1260 C CA . TYR A 1 157 ? 4.467 -8.992 -7.726 1.00 90.19 157 TYR A CA 1
ATOM 1261 C C . TYR A 1 157 ? 5.689 -8.586 -8.548 1.00 90.19 157 TYR A C 1
ATOM 1263 O O . TYR A 1 157 ? 5.546 -8.320 -9.740 1.00 90.19 157 TYR A O 1
ATOM 1271 N N . TYR A 1 158 ? 6.897 -8.629 -7.977 1.00 89.75 158 TYR A N 1
ATOM 1272 C CA . TYR A 1 158 ? 8.123 -8.331 -8.724 1.00 89.75 158 TYR A CA 1
ATOM 1273 C C . TYR A 1 158 ? 8.285 -9.198 -9.974 1.00 89.75 158 TYR A C 1
ATOM 1275 O O . TYR A 1 158 ? 8.764 -8.708 -10.993 1.00 89.75 158 TYR A O 1
ATOM 1283 N N . LYS A 1 159 ? 7.839 -10.457 -9.951 1.00 92.38 159 LYS A N 1
ATOM 1284 C CA . LYS A 1 159 ? 7.887 -11.333 -11.133 1.00 92.38 159 LYS A CA 1
ATOM 1285 C C . LYS A 1 159 ? 7.028 -10.850 -12.310 1.00 92.38 159 LYS A C 1
ATOM 1287 O O . LYS A 1 159 ? 7.245 -11.309 -13.425 1.00 92.38 159 LYS A O 1
ATOM 1292 N N . TYR A 1 160 ? 6.068 -9.952 -12.084 1.00 90.50 160 TYR A N 1
ATOM 1293 C CA . TYR A 1 160 ? 5.226 -9.367 -13.133 1.00 90.50 160 TYR A CA 1
ATOM 1294 C C . TYR A 1 160 ? 5.746 -8.010 -13.626 1.00 90.50 160 TYR A C 1
ATOM 1296 O O . TYR A 1 160 ? 5.358 -7.572 -14.706 1.00 90.50 160 TYR A O 1
ATOM 1304 N N . ALA A 1 161 ? 6.650 -7.361 -12.882 1.00 91.00 161 ALA A N 1
ATOM 1305 C CA . ALA A 1 161 ? 7.232 -6.079 -13.270 1.00 91.00 161 ALA A CA 1
ATOM 1306 C C . ALA A 1 161 ? 7.945 -6.189 -14.641 1.00 91.00 161 ALA A C 1
ATOM 1308 O O . ALA A 1 161 ? 8.845 -7.027 -14.788 1.00 91.00 161 ALA A O 1
ATOM 1309 N N . PRO A 1 162 ? 7.572 -5.379 -15.655 1.00 94.56 162 PRO A N 1
ATOM 1310 C CA . PRO A 1 162 ? 8.151 -5.440 -16.993 1.00 94.56 162 PRO A CA 1
ATOM 1311 C C . PRO A 1 162 ? 9.669 -5.360 -16.996 1.00 94.56 162 PRO A C 1
ATOM 1313 O O . PRO A 1 162 ? 10.309 -6.127 -17.721 1.00 94.56 162 PRO A O 1
ATOM 1316 N N . LEU A 1 163 ? 10.245 -4.495 -16.154 1.00 95.69 163 LEU A N 1
ATOM 1317 C CA . LEU A 1 163 ? 11.687 -4.299 -16.096 1.00 95.69 163 LEU A CA 1
ATOM 1318 C C . LEU A 1 163 ? 12.431 -5.562 -15.641 1.00 95.69 163 LEU A C 1
ATOM 1320 O O . LEU A 1 163 ? 13.519 -5.841 -16.138 1.00 95.69 163 LEU A O 1
ATOM 1324 N N . ASN A 1 164 ? 11.841 -6.367 -14.748 1.00 93.56 164 ASN A N 1
ATOM 1325 C CA . ASN A 1 164 ? 12.439 -7.630 -14.295 1.00 93.56 164 ASN A CA 1
ATOM 1326 C C . ASN A 1 164 ? 12.507 -8.690 -15.398 1.00 93.56 164 ASN A C 1
ATOM 1328 O O . ASN A 1 164 ? 13.383 -9.550 -15.367 1.00 93.56 164 ASN A O 1
ATOM 1332 N N . ASN A 1 165 ? 11.606 -8.615 -16.375 1.00 92.69 165 ASN A N 1
ATOM 1333 C CA . ASN A 1 165 ? 11.504 -9.578 -17.466 1.00 92.69 165 ASN A CA 1
ATOM 1334 C C . ASN A 1 165 ? 12.026 -9.018 -18.799 1.00 92.69 165 ASN A C 1
ATOM 1336 O O . ASN A 1 165 ? 11.748 -9.595 -19.855 1.00 92.69 165 ASN A O 1
ATOM 1340 N N . LEU A 1 166 ? 12.712 -7.869 -18.792 1.00 95.56 166 LEU A N 1
ATOM 1341 C CA . LEU A 1 166 ? 13.162 -7.187 -20.004 1.00 95.56 166 LEU A CA 1
ATOM 1342 C C . LEU A 1 166 ? 14.503 -7.749 -20.492 1.00 95.56 166 LEU A C 1
ATOM 1344 O O . LEU A 1 166 ? 15.559 -7.465 -19.922 1.00 95.56 166 LEU A O 1
ATOM 1348 N N . LYS A 1 167 ? 14.472 -8.537 -21.571 1.00 96.00 167 LYS A N 1
ATOM 1349 C CA . LYS A 1 167 ? 15.671 -9.154 -22.150 1.00 96.00 167 LYS A CA 1
ATOM 1350 C C . LYS A 1 167 ? 16.512 -8.124 -22.903 1.00 96.00 167 LYS A C 1
ATOM 1352 O O . LYS A 1 167 ? 16.031 -7.069 -23.311 1.00 96.00 167 LYS A O 1
ATOM 1357 N N . LYS A 1 168 ? 17.785 -8.456 -23.132 1.00 96.75 168 LYS A N 1
ATOM 1358 C CA . LYS A 1 168 ? 18.691 -7.650 -23.960 1.00 96.75 168 LYS A CA 1
ATOM 1359 C C . LYS A 1 168 ? 18.082 -7.417 -25.350 1.00 96.75 168 LYS A C 1
ATOM 1361 O O . LYS A 1 168 ? 17.669 -8.365 -26.007 1.00 96.75 168 LYS A O 1
ATOM 1366 N N . GLY A 1 169 ? 18.076 -6.162 -25.789 1.00 95.44 169 GLY A N 1
ATOM 1367 C CA . GLY A 1 169 ? 17.508 -5.716 -27.062 1.00 95.44 169 GLY A CA 1
ATOM 1368 C C . GLY A 1 169 ? 16.013 -5.391 -27.011 1.00 95.44 169 GLY A C 1
ATOM 1369 O O . GLY A 1 169 ? 15.498 -4.821 -27.967 1.00 95.44 169 GLY A O 1
ATOM 1370 N N . GLU A 1 170 ? 15.314 -5.710 -25.918 1.00 97.12 170 GLU A N 1
ATOM 1371 C CA . GLU A 1 170 ? 13.888 -5.414 -25.776 1.00 97.12 170 GLU A CA 1
ATOM 1372 C C . GLU A 1 170 ? 13.640 -4.004 -25.220 1.00 97.12 170 GLU A C 1
ATOM 1374 O O . GLU A 1 170 ? 14.477 -3.407 -24.530 1.00 97.12 170 GLU A O 1
ATOM 1379 N N . SER A 1 171 ? 12.432 -3.500 -25.476 1.00 97.06 171 SER A N 1
ATOM 1380 C CA . SER A 1 171 ? 11.888 -2.314 -24.827 1.00 97.06 171 SER A CA 1
ATOM 1381 C C . SER A 1 171 ? 10.437 -2.514 -24.406 1.00 97.06 171 SER A C 1
ATOM 1383 O O . SER A 1 171 ? 9.740 -3.408 -24.896 1.00 97.06 171 SER A O 1
ATOM 1385 N N . TYR A 1 172 ? 9.981 -1.669 -23.490 1.00 97.62 172 TYR A N 1
ATOM 1386 C CA . TYR A 1 172 ? 8.563 -1.489 -23.210 1.00 97.62 172 TYR A CA 1
ATOM 1387 C C . TYR A 1 172 ? 8.262 -0.016 -22.964 1.00 97.62 172 TYR A C 1
ATOM 1389 O O . TYR A 1 172 ? 9.148 0.761 -22.602 1.00 97.62 172 TYR A O 1
ATOM 1397 N N . LYS A 1 173 ? 7.000 0.349 -23.162 1.00 95.81 173 LYS A N 1
ATOM 1398 C CA . LYS A 1 173 ? 6.461 1.677 -22.881 1.00 95.81 173 LYS A CA 1
ATOM 1399 C C . LYS A 1 173 ? 5.411 1.567 -21.792 1.00 95.81 173 LYS A C 1
ATOM 1401 O O . LYS A 1 173 ? 4.617 0.629 -21.810 1.00 95.81 173 LYS A O 1
ATOM 1406 N N . LEU A 1 174 ? 5.401 2.521 -20.878 1.00 95.50 174 LEU A N 1
ATOM 1407 C CA . LEU A 1 174 ? 4.344 2.710 -19.904 1.00 95.50 174 LEU A CA 1
ATOM 1408 C C . LEU A 1 174 ? 3.692 4.060 -20.162 1.00 95.50 174 LEU A C 1
ATOM 1410 O O . LEU A 1 174 ? 4.380 5.075 -20.224 1.00 95.50 174 LEU A O 1
ATOM 1414 N N . PHE A 1 175 ? 2.373 4.046 -20.288 1.00 91.88 175 PHE A N 1
ATOM 1415 C CA . PHE A 1 175 ? 1.527 5.219 -20.442 1.00 91.88 175 PHE A CA 1
ATOM 1416 C C . PHE A 1 175 ? 0.639 5.364 -19.216 1.00 91.88 175 PHE A C 1
ATOM 1418 O O . PHE A 1 175 ? 0.164 4.359 -18.678 1.00 91.88 175 PHE A O 1
ATOM 1425 N N . THR A 1 176 ? 0.391 6.599 -18.799 1.00 89.19 176 THR A N 1
ATOM 1426 C CA . THR A 1 176 ? -0.534 6.922 -17.712 1.00 89.19 176 THR A CA 1
ATOM 1427 C C . THR A 1 176 ? -1.639 7.838 -18.210 1.00 89.19 176 THR A C 1
ATOM 1429 O O . THR A 1 176 ? -1.406 8.722 -19.038 1.00 89.19 176 THR A O 1
ATOM 1432 N N . TRP A 1 177 ? -2.852 7.612 -17.707 1.00 85.50 177 TRP A N 1
ATOM 1433 C CA . TRP A 1 177 ? -4.050 8.334 -18.127 1.00 85.50 177 TRP A CA 1
ATOM 1434 C C . TRP A 1 177 ? -4.908 8.626 -16.898 1.00 85.50 177 TRP A C 1
ATOM 1436 O O . TRP A 1 177 ? -5.248 7.711 -16.151 1.00 85.50 177 TRP A O 1
ATOM 1446 N N . GLY A 1 178 ? -5.282 9.888 -16.693 1.00 79.88 178 GLY A N 1
ATOM 1447 C CA . GLY A 1 178 ? -6.332 10.232 -15.734 1.00 79.88 178 GLY A CA 1
ATOM 1448 C C . GLY A 1 178 ? -7.719 9.932 -16.303 1.00 79.88 178 GLY A C 1
ATOM 1449 O O . GLY A 1 178 ? -7.939 10.036 -17.511 1.00 79.88 178 GLY A O 1
ATOM 1450 N N . ASN A 1 179 ? -8.685 9.625 -15.437 1.00 71.62 179 ASN A N 1
ATOM 1451 C CA . ASN A 1 179 ? -10.083 9.353 -15.805 1.00 71.62 179 ASN A CA 1
ATOM 1452 C C . ASN A 1 179 ? -10.890 10.631 -16.167 1.00 71.62 179 ASN A C 1
ATOM 1454 O O . ASN A 1 179 ? -12.073 10.745 -15.856 1.00 71.62 179 ASN A O 1
ATOM 1458 N N . SER A 1 180 ? -10.247 11.629 -16.783 1.00 65.50 180 SER A N 1
ATOM 1459 C CA . SER A 1 180 ? -10.828 12.932 -17.143 1.00 65.50 180 SER A CA 1
ATOM 1460 C C . SER A 1 180 ? -10.980 13.081 -18.664 1.00 65.50 180 SER A C 1
ATOM 1462 O O . SER A 1 180 ? -10.200 12.517 -19.433 1.00 65.50 180 SER A O 1
ATOM 1464 N N . CYS A 1 181 ? -11.962 13.875 -19.113 1.00 57.97 181 CYS A N 1
ATOM 1465 C CA . CYS A 1 181 ? -12.178 14.172 -20.536 1.00 57.97 181 CYS A CA 1
ATOM 1466 C C . CYS A 1 181 ? -10.982 14.897 -21.184 1.00 57.97 181 CYS A C 1
ATOM 1468 O O . CYS A 1 181 ? -10.742 14.734 -22.379 1.00 57.97 181 CYS A O 1
ATOM 1470 N N . ALA A 1 182 ? -10.207 15.653 -20.398 1.00 54.94 182 ALA A N 1
ATOM 1471 C CA . ALA A 1 182 ? -8.912 16.188 -20.800 1.00 54.94 182 ALA A CA 1
ATOM 1472 C C . ALA A 1 182 ? -7.831 15.149 -20.461 1.00 54.94 182 ALA A C 1
ATOM 1474 O O . ALA A 1 182 ? -7.438 14.982 -19.302 1.00 54.94 182 ALA A O 1
ATOM 1475 N N . ARG A 1 183 ? -7.399 14.390 -21.469 1.00 56.84 183 ARG A N 1
ATOM 1476 C CA . ARG A 1 183 ? -6.394 13.333 -21.316 1.00 56.84 183 ARG A CA 1
ATOM 1477 C C . ARG A 1 183 ? -4.997 13.954 -21.299 1.00 56.84 183 ARG A C 1
ATOM 1479 O O . ARG A 1 183 ? -4.514 14.385 -22.339 1.00 56.84 183 ARG A O 1
ATOM 1486 N N . MET A 1 184 ? -4.344 13.988 -20.140 1.00 57.78 184 MET A N 1
ATOM 1487 C CA . MET A 1 184 ? -2.895 14.208 -20.068 1.00 57.78 184 MET A CA 1
ATOM 1488 C C . MET A 1 184 ? -2.205 12.847 -20.124 1.00 57.78 184 MET A C 1
ATOM 1490 O O . MET A 1 184 ? -2.262 12.085 -19.163 1.00 57.78 184 MET A O 1
ATOM 1494 N N . GLU A 1 185 ? -1.594 12.540 -21.264 1.00 69.94 185 GLU A N 1
ATOM 1495 C CA . GLU A 1 185 ? -0.790 11.335 -21.454 1.00 69.94 185 GLU A CA 1
ATOM 1496 C C . GLU A 1 185 ? 0.639 11.631 -20.994 1.00 69.94 185 GLU A C 1
ATOM 1498 O O . GLU A 1 185 ? 1.330 12.484 -21.552 1.00 69.94 185 GLU A O 1
ATOM 1503 N N . SER A 1 186 ? 1.082 10.948 -19.943 1.00 76.25 186 SER A N 1
ATOM 1504 C CA . SER A 1 186 ? 2.507 10.877 -19.624 1.00 76.25 186 SER A CA 1
ATOM 1505 C C . SER A 1 186 ? 3.014 9.495 -19.988 1.00 76.25 186 SER A C 1
ATOM 1507 O O . SER A 1 186 ? 2.304 8.504 -19.804 1.00 76.25 186 SER A O 1
ATOM 1509 N N . PHE A 1 187 ? 4.240 9.416 -20.497 1.00 88.38 187 PHE A N 1
ATOM 1510 C CA . PHE A 1 187 ? 4.845 8.132 -20.802 1.00 88.38 187 PHE A CA 1
ATOM 1511 C C . PHE A 1 187 ? 6.318 8.087 -20.418 1.00 88.38 187 PHE A C 1
ATOM 1513 O O . PHE A 1 187 ? 7.023 9.100 -20.422 1.00 88.38 187 PHE A O 1
ATOM 1520 N N . TYR A 1 188 ? 6.781 6.872 -20.148 1.00 92.69 188 TYR A N 1
ATOM 1521 C CA . TYR A 1 188 ? 8.190 6.539 -20.238 1.00 92.69 188 TYR A CA 1
ATOM 1522 C C . TYR A 1 188 ? 8.381 5.240 -21.017 1.00 92.69 188 TYR A C 1
ATOM 1524 O O . TYR A 1 188 ? 7.528 4.355 -21.042 1.00 92.69 188 TYR A O 1
ATOM 1532 N N . GLU A 1 189 ? 9.523 5.123 -21.672 1.00 95.69 189 GLU A N 1
ATOM 1533 C CA . GL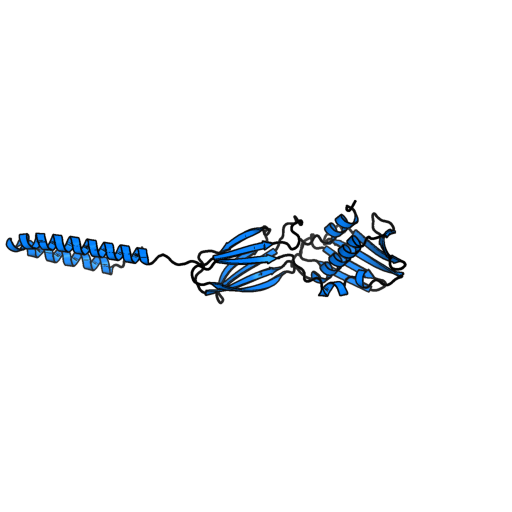U A 1 189 ? 9.998 3.937 -22.361 1.00 95.69 189 GLU A CA 1
ATOM 1534 C C . GLU A 1 189 ? 11.310 3.497 -21.718 1.00 95.69 189 GLU A C 1
ATOM 1536 O O . GLU A 1 189 ? 12.191 4.321 -21.473 1.00 95.69 189 GLU A O 1
ATOM 1541 N N . ILE A 1 190 ? 11.461 2.194 -21.483 1.00 97.25 190 ILE A N 1
ATOM 1542 C CA . ILE A 1 190 ? 12.738 1.620 -21.059 1.00 97.25 190 ILE A CA 1
ATOM 1543 C C . ILE A 1 190 ? 13.240 0.652 -22.110 1.00 97.25 190 ILE A C 1
ATOM 1545 O O . ILE A 1 190 ? 12.503 -0.220 -22.574 1.00 97.25 190 ILE A O 1
ATOM 1549 N N . LYS A 1 191 ? 14.518 0.794 -22.464 1.00 97.19 191 LYS A N 1
ATOM 1550 C CA . LYS A 1 191 ? 15.236 -0.090 -23.389 1.00 97.19 191 LYS A CA 1
ATOM 1551 C C . LYS A 1 191 ? 16.370 -0.793 -22.662 1.00 97.19 191 LYS A C 1
ATOM 1553 O O . LYS A 1 191 ? 17.160 -0.137 -21.987 1.00 97.19 191 LYS A O 1
ATOM 1558 N N . ASN A 1 192 ? 16.498 -2.105 -22.842 1.00 96.88 192 ASN A N 1
ATOM 1559 C CA . ASN A 1 192 ? 17.674 -2.851 -22.400 1.00 96.88 192 ASN A CA 1
ATOM 1560 C C . ASN A 1 192 ? 18.679 -2.939 -23.557 1.00 96.88 192 ASN A C 1
ATOM 1562 O O . ASN A 1 192 ? 18.529 -3.755 -24.465 1.00 96.88 192 ASN A O 1
ATOM 1566 N N . ILE A 1 193 ? 19.715 -2.104 -23.534 1.00 96.19 193 ILE A N 1
ATOM 1567 C CA . ILE A 1 193 ? 20.771 -2.091 -24.550 1.00 96.19 193 ILE A CA 1
ATOM 1568 C C . ILE A 1 193 ? 22.025 -2.687 -23.920 1.00 96.19 193 ILE A C 1
ATOM 1570 O O . ILE A 1 193 ? 22.622 -2.104 -23.019 1.00 96.19 193 ILE A O 1
ATOM 1574 N N . ASN A 1 194 ? 22.436 -3.858 -24.407 1.00 93.38 194 ASN A N 1
ATOM 1575 C CA . ASN A 1 194 ? 23.637 -4.551 -23.929 1.00 93.38 194 ASN A CA 1
ATOM 1576 C C . ASN A 1 194 ? 23.670 -4.794 -22.408 1.00 93.38 194 ASN A C 1
ATOM 1578 O O . ASN A 1 194 ? 24.732 -4.716 -21.800 1.00 93.38 194 ASN A O 1
ATOM 1582 N N . GLY A 1 195 ? 22.524 -5.114 -21.798 1.00 93.19 195 GLY A N 1
ATOM 1583 C CA . GLY A 1 195 ? 22.429 -5.397 -20.361 1.00 93.19 195 GLY A CA 1
ATOM 1584 C C . GLY A 1 195 ? 22.300 -4.151 -19.482 1.00 93.19 195 GLY A C 1
ATOM 1585 O O . GLY A 1 195 ? 22.223 -4.284 -18.266 1.00 93.19 195 GLY A O 1
ATOM 1586 N N . LYS A 1 196 ? 22.259 -2.954 -20.080 1.00 96.81 196 LYS A N 1
ATOM 1587 C CA . LYS A 1 196 ? 22.037 -1.680 -19.389 1.00 96.81 196 LYS A CA 1
ATOM 1588 C C . LYS A 1 196 ? 20.664 -1.116 -19.739 1.00 96.81 196 LYS A C 1
ATOM 1590 O O . LYS A 1 196 ? 20.228 -1.219 -20.887 1.00 96.81 196 LYS A O 1
ATOM 1595 N N . TYR A 1 197 ? 20.001 -0.502 -18.764 1.00 97.62 197 TYR A N 1
ATOM 1596 C CA . TYR A 1 197 ? 18.664 0.061 -18.939 1.00 97.62 197 TYR A CA 1
ATOM 1597 C C . TYR A 1 197 ? 18.727 1.556 -19.238 1.00 97.62 197 TYR A C 1
ATOM 1599 O O . TYR A 1 197 ? 19.385 2.310 -18.526 1.00 97.62 197 TYR A O 1
ATOM 1607 N N . PHE A 1 198 ? 18.026 1.976 -20.285 1.00 96.81 198 PHE A N 1
ATOM 1608 C CA . PHE A 1 198 ? 17.951 3.367 -20.715 1.00 96.81 198 PHE A CA 1
ATOM 1609 C C . PHE A 1 198 ? 16.509 3.852 -20.671 1.00 96.81 198 PHE A C 1
ATOM 1611 O O . PHE A 1 198 ? 15.633 3.187 -21.226 1.00 96.81 198 PHE A O 1
ATOM 1618 N N . LEU A 1 199 ? 16.293 5.008 -20.052 1.00 95.88 199 LEU A N 1
ATOM 1619 C CA . LEU A 1 199 ? 15.029 5.727 -19.992 1.00 95.88 199 LEU A CA 1
ATOM 1620 C C . LEU A 1 199 ? 14.883 6.655 -21.201 1.00 95.88 199 LEU A C 1
ATOM 1622 O O . LEU A 1 199 ? 15.827 7.333 -21.607 1.00 95.88 199 LEU A O 1
ATOM 1626 N N . ASN A 1 200 ? 13.683 6.700 -21.759 1.00 93.06 200 ASN A N 1
ATOM 1627 C CA . ASN A 1 200 ? 13.262 7.661 -22.765 1.00 93.06 200 ASN A CA 1
ATOM 1628 C C . ASN A 1 200 ? 11.876 8.189 -22.370 1.00 93.06 200 ASN A C 1
ATOM 1630 O O . ASN A 1 200 ? 10.997 7.402 -22.025 1.00 93.06 200 ASN A O 1
ATOM 1634 N N . SER A 1 201 ? 11.678 9.499 -22.366 1.00 87.88 201 SER A N 1
ATOM 1635 C CA . SER A 1 201 ? 10.451 10.148 -21.894 1.00 87.88 201 SER A CA 1
ATOM 1636 C C . SER A 1 201 ? 10.192 11.440 -22.671 1.00 87.88 201 SER A C 1
ATOM 1638 O O . SER A 1 201 ? 10.892 11.749 -23.631 1.00 87.88 201 SER A O 1
ATOM 1640 N N . ASN A 1 202 ? 9.199 12.224 -22.246 1.00 78.75 202 ASN A N 1
ATOM 1641 C CA . ASN A 1 202 ? 8.973 13.567 -22.792 1.00 78.75 202 ASN A CA 1
ATOM 1642 C C . ASN A 1 202 ? 10.154 14.528 -22.558 1.00 78.75 202 ASN A C 1
ATOM 1644 O O . ASN A 1 202 ? 10.262 15.529 -23.260 1.00 78.75 202 ASN A O 1
ATOM 1648 N N . VAL A 1 203 ? 10.999 14.254 -21.558 1.00 79.94 203 VAL A N 1
ATOM 1649 C CA . VAL A 1 203 ? 12.071 15.159 -21.108 1.00 79.94 203 VAL A CA 1
ATOM 1650 C C . VAL A 1 203 ? 13.457 14.570 -21.380 1.00 79.94 203 VAL A C 1
ATOM 1652 O O . VAL A 1 203 ? 14.382 15.304 -21.710 1.00 79.94 203 VAL A O 1
ATOM 1655 N N . ASP A 1 204 ? 13.592 13.246 -21.297 1.00 77.38 204 ASP A N 1
ATOM 1656 C CA . ASP A 1 204 ? 14.852 12.538 -21.505 1.00 77.38 204 ASP A CA 1
ATOM 1657 C C . ASP A 1 204 ? 14.863 11.802 -22.837 1.00 77.38 204 ASP A C 1
ATOM 1659 O O . ASP A 1 204 ? 13.984 10.987 -23.111 1.00 77.38 204 ASP A O 1
ATOM 1663 N N . ASN A 1 205 ? 15.941 11.968 -23.604 1.00 80.69 205 ASN A N 1
ATOM 1664 C CA . ASN A 1 205 ? 16.237 11.087 -24.725 1.00 80.69 205 ASN A CA 1
ATOM 1665 C C . ASN A 1 205 ? 17.394 10.149 -24.358 1.00 80.69 205 ASN A C 1
ATOM 1667 O O . ASN A 1 205 ? 18.560 10.539 -24.379 1.00 80.69 205 ASN A O 1
ATOM 1671 N N . LYS A 1 206 ? 17.063 8.889 -24.052 1.00 87.75 206 LYS A N 1
ATOM 1672 C CA . LYS A 1 206 ? 18.025 7.787 -23.865 1.00 87.75 206 LYS A CA 1
ATOM 1673 C C . LYS A 1 206 ? 19.023 8.008 -22.711 1.00 87.75 206 LYS A C 1
ATOM 1675 O O . LYS A 1 206 ? 20.230 7.813 -22.870 1.00 87.75 206 LYS A O 1
ATOM 1680 N N . ARG A 1 207 ? 18.519 8.343 -21.523 1.00 94.50 207 ARG A N 1
ATOM 1681 C CA . ARG A 1 207 ? 19.313 8.470 -20.289 1.00 94.50 207 ARG A CA 1
ATOM 1682 C C . ARG A 1 207 ? 19.618 7.099 -19.681 1.00 94.50 207 ARG A C 1
ATOM 1684 O O . ARG A 1 207 ? 18.727 6.263 -19.577 1.00 94.50 207 ARG A O 1
ATOM 1691 N N . LEU A 1 208 ? 20.865 6.846 -19.279 1.00 95.75 208 LEU A N 1
ATOM 1692 C CA . LEU A 1 208 ? 21.232 5.616 -18.565 1.00 95.75 208 LEU A CA 1
ATOM 1693 C C . LEU A 1 208 ? 20.653 5.645 -17.142 1.00 95.75 208 LEU A C 1
ATOM 1695 O O . LEU A 1 208 ? 20.834 6.632 -16.434 1.00 95.75 208 LEU A O 1
ATOM 1699 N N . LEU A 1 209 ? 19.990 4.562 -16.732 1.00 95.81 209 LEU A N 1
ATOM 1700 C CA . LEU A 1 209 ? 19.439 4.420 -15.385 1.00 95.81 209 LEU A CA 1
ATOM 1701 C C . LEU A 1 209 ? 20.491 3.903 -14.400 1.00 95.81 209 LEU A C 1
ATOM 1703 O O . LEU A 1 209 ? 21.244 2.975 -14.708 1.00 95.81 209 LEU A O 1
ATOM 1707 N N . THR A 1 210 ? 20.496 4.475 -13.200 1.00 95.94 210 THR A N 1
ATOM 1708 C CA . THR A 1 210 ? 21.277 3.999 -12.052 1.00 95.94 210 THR A CA 1
ATOM 1709 C C . THR A 1 210 ? 20.595 2.817 -11.353 1.00 95.94 210 THR A C 1
ATOM 1711 O O . THR A 1 210 ? 19.403 2.560 -11.536 1.00 95.94 210 THR A O 1
ATOM 1714 N N . ASP A 1 211 ? 21.328 2.102 -10.495 1.00 95.31 211 ASP A N 1
ATOM 1715 C CA . ASP A 1 211 ? 20.785 0.961 -9.745 1.00 95.31 211 ASP A CA 1
ATOM 1716 C C . ASP A 1 211 ? 19.625 1.342 -8.812 1.00 95.31 211 ASP A C 1
ATOM 1718 O O . ASP A 1 211 ? 18.678 0.568 -8.651 1.00 95.31 211 ASP A O 1
ATOM 1722 N N . ASP A 1 212 ? 19.673 2.524 -8.193 1.00 94.00 212 ASP A N 1
ATOM 1723 C CA . ASP A 1 212 ? 18.603 3.001 -7.310 1.00 94.00 212 ASP A CA 1
ATOM 1724 C C . ASP A 1 212 ? 17.336 3.374 -8.097 1.00 94.00 212 ASP A C 1
ATOM 1726 O O . ASP A 1 212 ? 16.213 3.054 -7.689 1.00 94.00 212 ASP A O 1
ATOM 1730 N N . GLU A 1 213 ? 17.494 3.962 -9.281 1.00 94.50 213 GLU A N 1
ATOM 1731 C CA . GLU A 1 213 ? 16.375 4.222 -10.188 1.00 94.50 213 GLU A CA 1
ATOM 1732 C C . GLU A 1 213 ? 15.765 2.918 -10.706 1.00 94.50 213 GLU A C 1
ATOM 1734 O O . GLU A 1 213 ? 14.547 2.754 -10.664 1.00 94.50 213 GLU A O 1
ATOM 1739 N N . ILE A 1 214 ? 16.593 1.942 -11.097 1.00 95.69 214 ILE A N 1
ATOM 1740 C CA . ILE A 1 214 ? 16.139 0.602 -11.498 1.00 95.69 214 ILE A CA 1
ATOM 1741 C C . ILE A 1 214 ? 15.322 -0.047 -10.373 1.00 95.69 214 ILE A C 1
ATOM 1743 O O . ILE A 1 214 ? 14.243 -0.587 -10.627 1.00 95.69 214 ILE A O 1
ATOM 1747 N N . LYS A 1 215 ? 15.797 0.015 -9.122 1.00 92.94 215 LYS A N 1
ATOM 1748 C CA . LYS A 1 215 ? 15.053 -0.493 -7.954 1.00 92.94 215 LYS A CA 1
ATOM 1749 C C . LYS A 1 215 ? 13.716 0.226 -7.776 1.00 92.94 215 LYS A C 1
ATOM 1751 O O . LYS A 1 215 ? 12.711 -0.419 -7.488 1.00 92.94 215 LYS A O 1
ATOM 1756 N N . SER A 1 216 ? 13.696 1.538 -7.983 1.00 92.38 216 SER A N 1
ATOM 1757 C CA . SER A 1 216 ? 12.496 2.366 -7.823 1.00 92.38 216 SER A CA 1
ATOM 1758 C C . SER A 1 216 ? 11.446 2.069 -8.888 1.00 92.38 216 SER A C 1
ATOM 1760 O O . SER A 1 216 ? 10.273 1.918 -8.559 1.00 92.38 216 SER A O 1
ATOM 1762 N N . ILE A 1 217 ? 11.871 1.889 -10.141 1.00 95.19 217 ILE A N 1
ATOM 1763 C CA . ILE A 1 217 ? 10.994 1.488 -11.245 1.00 95.19 217 ILE A CA 1
ATOM 1764 C C . ILE A 1 217 ? 10.417 0.096 -10.975 1.00 95.19 217 ILE A C 1
ATOM 1766 O O . ILE A 1 217 ? 9.207 -0.091 -11.061 1.00 95.19 217 ILE A O 1
ATOM 1770 N N . LYS A 1 218 ? 11.248 -0.870 -10.556 1.00 93.62 218 LYS A N 1
ATOM 1771 C CA . LYS A 1 218 ? 10.776 -2.218 -10.190 1.00 93.62 218 LYS A CA 1
ATOM 1772 C C . LYS A 1 218 ? 9.752 -2.187 -9.057 1.00 93.62 218 LYS A C 1
ATOM 1774 O O . LYS A 1 218 ? 8.773 -2.927 -9.115 1.00 93.62 218 LYS A O 1
ATOM 1779 N N . LYS A 1 219 ? 9.987 -1.362 -8.029 1.00 92.06 219 LYS A N 1
ATOM 1780 C CA . LYS A 1 219 ? 9.061 -1.182 -6.903 1.00 92.06 219 LYS A CA 1
ATOM 1781 C C . LYS A 1 219 ? 7.726 -0.622 -7.395 1.00 92.06 219 LYS A C 1
ATOM 1783 O O . LYS A 1 219 ? 6.700 -1.246 -7.154 1.00 92.06 219 LYS A O 1
ATOM 1788 N N . PHE A 1 220 ? 7.754 0.480 -8.142 1.00 93.00 220 PHE A N 1
ATOM 1789 C CA . PHE A 1 220 ? 6.563 1.095 -8.733 1.00 93.00 220 PHE A CA 1
ATOM 1790 C C . PHE A 1 220 ? 5.770 0.110 -9.605 1.00 93.00 220 PHE A C 1
ATOM 1792 O O . PHE A 1 220 ? 4.554 -0.002 -9.483 1.00 93.00 220 PHE A O 1
ATOM 1799 N N . GLU A 1 221 ? 6.451 -0.654 -10.456 1.00 94.00 221 GLU A N 1
ATOM 1800 C CA . GLU A 1 221 ? 5.797 -1.648 -11.307 1.00 94.00 221 GLU A CA 1
ATOM 1801 C C . GLU A 1 221 ? 5.162 -2.774 -10.494 1.00 94.00 221 GLU A C 1
ATOM 1803 O O . GLU A 1 221 ? 4.040 -3.178 -10.781 1.00 94.00 221 GLU A O 1
ATOM 1808 N N . ALA A 1 222 ? 5.835 -3.267 -9.452 1.00 92.12 222 ALA A N 1
ATOM 1809 C CA . ALA A 1 222 ? 5.252 -4.256 -8.551 1.00 92.12 222 ALA A CA 1
ATOM 1810 C C . ALA A 1 222 ? 4.021 -3.702 -7.807 1.00 92.12 222 ALA A C 1
ATOM 1812 O O . ALA A 1 222 ? 3.030 -4.419 -7.658 1.00 92.12 222 ALA A O 1
ATOM 1813 N N . GLU A 1 223 ? 4.061 -2.437 -7.380 1.00 90.81 223 GLU A N 1
ATOM 1814 C CA . GLU A 1 223 ? 2.924 -1.741 -6.767 1.00 90.81 223 GLU A CA 1
ATOM 1815 C C . GLU A 1 223 ? 1.735 -1.642 -7.732 1.00 90.81 223 GLU A C 1
ATOM 1817 O O . GLU A 1 223 ? 0.618 -1.969 -7.333 1.00 90.81 223 GLU A O 1
ATOM 1822 N N . LEU A 1 224 ? 1.964 -1.313 -9.011 1.00 91.81 224 LEU A N 1
ATOM 1823 C CA . LEU A 1 224 ? 0.908 -1.298 -10.033 1.00 91.81 224 LEU A CA 1
ATOM 1824 C C . LEU A 1 224 ? 0.161 -2.633 -10.108 1.00 91.81 224 LEU A C 1
ATOM 1826 O O . LEU A 1 224 ? -1.068 -2.666 -10.067 1.00 91.81 224 LEU A O 1
ATOM 1830 N N . TYR A 1 225 ? 0.887 -3.751 -10.179 1.00 91.69 225 TYR A N 1
ATOM 1831 C CA . TYR A 1 225 ? 0.248 -5.070 -10.203 1.00 91.69 225 TYR A CA 1
ATOM 1832 C C . TYR A 1 225 ? -0.433 -5.423 -8.881 1.00 91.69 225 TYR A C 1
ATOM 1834 O O . TYR A 1 225 ? -1.456 -6.109 -8.893 1.00 91.69 225 TYR A O 1
ATOM 1842 N N . ALA A 1 226 ? 0.106 -4.967 -7.748 1.00 89.12 226 ALA A N 1
ATOM 1843 C CA . ALA A 1 226 ? -0.514 -5.171 -6.443 1.00 89.12 226 ALA A CA 1
ATOM 1844 C C . ALA A 1 226 ? -1.848 -4.421 -6.303 1.00 89.12 226 ALA A C 1
ATOM 1846 O O . ALA A 1 226 ? -2.751 -4.906 -5.617 1.00 89.12 226 ALA A O 1
ATOM 1847 N N . LEU A 1 227 ? -1.970 -3.272 -6.969 1.00 88.31 227 LEU A N 1
ATOM 1848 C CA . LEU A 1 227 ? -3.138 -2.394 -6.933 1.00 88.31 227 LEU A CA 1
ATOM 1849 C C . LEU A 1 227 ? -4.112 -2.606 -8.102 1.00 88.31 227 LEU A C 1
ATOM 1851 O O . LEU A 1 227 ? -5.161 -1.966 -8.132 1.00 88.31 227 LEU A O 1
ATOM 1855 N N . ASN A 1 228 ? -3.813 -3.496 -9.053 1.00 90.62 228 ASN A N 1
ATOM 1856 C CA . ASN A 1 228 ? -4.644 -3.656 -10.244 1.00 90.62 228 ASN A CA 1
ATOM 1857 C C . ASN A 1 228 ? -6.090 -4.051 -9.897 1.00 90.62 228 ASN A C 1
ATOM 1859 O O . ASN A 1 228 ? -6.347 -5.116 -9.331 1.00 90.62 228 ASN A O 1
ATOM 1863 N N . GLY A 1 229 ? -7.036 -3.180 -10.253 1.00 85.88 229 GLY A N 1
ATOM 1864 C CA . GLY A 1 229 ? -8.460 -3.337 -9.976 1.00 85.88 229 GLY A CA 1
ATOM 1865 C C . GLY A 1 229 ? -8.843 -3.155 -8.504 1.00 85.88 229 GLY A C 1
ATOM 1866 O O . GLY A 1 229 ? -10.007 -3.367 -8.167 1.00 85.88 229 GLY A O 1
ATOM 1867 N N . LYS A 1 230 ? -7.895 -2.777 -7.638 1.00 83.94 230 LYS A N 1
ATOM 1868 C CA . LYS A 1 230 ? -8.087 -2.577 -6.198 1.00 83.94 230 LYS A CA 1
ATOM 1869 C C . LYS A 1 230 ? -8.431 -1.127 -5.870 1.00 83.94 230 LYS A C 1
ATOM 1871 O O . LYS A 1 230 ? -8.056 -0.210 -6.599 1.00 83.94 230 LYS A O 1
ATOM 1876 N N . GLY A 1 231 ? -9.125 -0.944 -4.748 1.00 78.56 231 GLY A N 1
ATOM 1877 C CA . GLY A 1 231 ? -9.724 0.328 -4.346 1.00 78.56 231 GLY A CA 1
ATOM 1878 C C . GLY A 1 231 ? -11.136 0.546 -4.909 1.00 78.56 231 GLY A C 1
ATOM 1879 O O . GLY A 1 231 ? -11.633 -0.217 -5.740 1.00 78.56 231 GLY A O 1
ATOM 1880 N N . THR A 1 232 ? -11.802 1.599 -4.438 1.00 75.75 232 THR A N 1
ATOM 1881 C CA . THR A 1 232 ? -13.212 1.909 -4.750 1.00 75.75 232 THR A CA 1
ATOM 1882 C C . THR A 1 232 ? -13.405 3.258 -5.437 1.00 75.75 232 THR A C 1
ATOM 1884 O O . THR A 1 232 ? -14.533 3.702 -5.654 1.00 75.75 232 THR A O 1
ATOM 1887 N N . CYS A 1 233 ? -12.317 3.938 -5.788 1.00 74.75 233 CYS A N 1
ATOM 1888 C CA . CYS A 1 233 ? -12.393 5.281 -6.313 1.00 74.75 233 CYS A CA 1
ATOM 1889 C C . CYS A 1 233 ? -12.887 5.319 -7.761 1.00 74.75 233 CYS A C 1
ATOM 1891 O O . CYS A 1 233 ? -12.256 4.795 -8.681 1.00 74.75 233 CYS A O 1
ATOM 1893 N N . ASN A 1 234 ? -13.991 6.039 -7.955 1.00 71.56 234 ASN A N 1
ATOM 1894 C CA . ASN A 1 234 ? -14.602 6.298 -9.260 1.00 71.56 234 ASN A CA 1
ATOM 1895 C C . ASN A 1 234 ? -14.467 7.768 -9.698 1.00 71.56 234 ASN A C 1
ATOM 1897 O O . ASN A 1 234 ? -15.197 8.221 -10.574 1.00 71.56 234 ASN A O 1
ATOM 1901 N N . SER A 1 235 ? -13.558 8.528 -9.082 1.00 74.38 235 SER A N 1
ATOM 1902 C CA . SER A 1 235 ? -13.357 9.948 -9.397 1.00 74.38 235 SER A CA 1
ATOM 1903 C C . SER A 1 235 ? -12.423 10.164 -10.598 1.00 74.38 235 SER A C 1
ATOM 1905 O O . SER A 1 235 ? -11.855 9.219 -11.153 1.00 74.38 235 SER A O 1
ATOM 1907 N N . THR A 1 236 ? -12.230 11.427 -10.984 1.00 72.50 236 THR A N 1
ATOM 1908 C CA . THR A 1 236 ? -11.221 11.845 -11.974 1.00 72.50 236 THR A CA 1
ATOM 1909 C C . THR A 1 236 ? -9.783 11.632 -11.499 1.00 72.50 236 THR A C 1
ATOM 1911 O O . THR A 1 236 ? -8.881 11.613 -12.330 1.00 72.50 236 THR A O 1
ATOM 1914 N N . ALA A 1 237 ? -9.563 11.433 -10.194 1.00 72.31 237 ALA A N 1
ATOM 1915 C CA . ALA A 1 237 ? -8.254 11.103 -9.632 1.00 72.31 237 ALA A CA 1
ATOM 1916 C C . ALA A 1 237 ? -7.860 9.628 -9.838 1.00 72.31 237 ALA A C 1
ATOM 1918 O O . ALA A 1 237 ? -6.744 9.249 -9.492 1.00 72.31 237 ALA A O 1
ATOM 1919 N N . ARG A 1 238 ? -8.755 8.796 -10.395 1.00 81.88 238 ARG A N 1
ATOM 1920 C CA . ARG A 1 238 ? -8.419 7.435 -10.828 1.00 81.88 238 ARG A CA 1
ATOM 1921 C C . ARG A 1 238 ? -7.397 7.505 -11.961 1.00 81.88 238 ARG A C 1
ATOM 1923 O O . ARG A 1 238 ? -7.606 8.248 -12.925 1.00 81.88 238 ARG A O 1
ATOM 1930 N N . MET A 1 239 ? -6.350 6.693 -11.856 1.00 85.19 239 MET A N 1
ATOM 1931 C CA . MET A 1 239 ? -5.321 6.566 -12.879 1.00 85.19 239 MET A CA 1
ATOM 1932 C C . MET A 1 239 ? -5.397 5.192 -13.535 1.00 85.19 239 MET A C 1
ATOM 1934 O O . MET A 1 239 ? -5.447 4.156 -12.873 1.00 85.19 239 MET A O 1
ATOM 1938 N N . ASP A 1 240 ? -5.356 5.188 -14.856 1.00 89.69 240 ASP A N 1
ATOM 1939 C CA . ASP A 1 240 ? -5.188 3.979 -15.638 1.00 89.69 240 ASP A CA 1
ATOM 1940 C C . ASP A 1 240 ? -3.727 3.948 -16.127 1.00 89.69 240 ASP A C 1
ATOM 1942 O O . ASP A 1 240 ? -3.106 4.985 -16.386 1.00 89.69 240 ASP A O 1
ATOM 1946 N N . TYR A 1 241 ? -3.159 2.753 -16.241 1.00 92.56 241 TYR A N 1
ATOM 1947 C CA . TYR A 1 241 ? -1.790 2.526 -16.690 1.00 92.56 241 TYR A CA 1
ATOM 1948 C C . TYR A 1 241 ? -1.808 1.512 -17.823 1.00 92.56 241 TYR A C 1
ATOM 1950 O O . TYR A 1 241 ? -2.446 0.466 -17.719 1.00 92.56 241 TYR A O 1
ATOM 1958 N N . VAL A 1 242 ? -1.110 1.805 -18.916 1.00 93.69 242 VAL A N 1
ATOM 1959 C CA . VAL A 1 242 ? -1.001 0.889 -20.056 1.00 93.69 242 VAL A CA 1
ATOM 1960 C C . VAL A 1 242 ? 0.461 0.570 -20.299 1.00 93.69 242 VAL A C 1
ATOM 1962 O O . VAL A 1 242 ? 1.259 1.458 -20.585 1.00 93.69 242 VAL A O 1
ATOM 1965 N N . ILE A 1 243 ? 0.798 -0.710 -20.206 1.00 94.81 243 ILE A N 1
ATOM 1966 C CA . ILE A 1 243 ? 2.138 -1.230 -20.449 1.00 94.81 243 ILE A CA 1
ATOM 1967 C C . ILE A 1 243 ? 2.130 -1.922 -21.810 1.00 94.81 243 ILE A C 1
ATOM 1969 O O . ILE A 1 243 ? 1.331 -2.824 -22.052 1.00 94.81 243 ILE A O 1
ATOM 1973 N N . ILE A 1 244 ? 3.018 -1.500 -22.707 1.00 95.00 244 ILE A N 1
ATOM 1974 C CA . ILE A 1 244 ? 3.168 -2.065 -24.050 1.00 95.00 244 ILE A CA 1
ATOM 1975 C C . ILE A 1 244 ? 4.567 -2.656 -24.191 1.00 95.00 244 ILE A C 1
ATOM 1977 O O . ILE A 1 244 ? 5.556 -1.926 -24.122 1.00 95.00 244 ILE A O 1
ATOM 1981 N N . LYS A 1 245 ? 4.651 -3.967 -24.438 1.00 94.12 245 LYS A N 1
ATOM 1982 C CA . LYS A 1 245 ? 5.903 -4.693 -24.698 1.00 94.12 245 LYS A CA 1
ATOM 1983 C C . LYS A 1 245 ? 5.757 -5.539 -25.965 1.00 94.12 245 LYS A C 1
ATOM 1985 O O . LYS A 1 245 ? 5.114 -6.591 -25.956 1.00 94.12 245 LYS A O 1
ATOM 1990 N N . GLY A 1 246 ? 6.361 -5.089 -27.066 1.00 90.75 246 GLY A N 1
ATOM 1991 C CA . GLY A 1 246 ? 6.141 -5.690 -28.385 1.00 90.75 246 GLY A CA 1
ATOM 1992 C C . GLY A 1 246 ? 4.661 -5.618 -28.775 1.00 90.75 246 GLY A C 1
ATOM 1993 O O . GLY A 1 246 ? 4.081 -4.538 -28.778 1.00 90.75 246 GLY A O 1
ATOM 1994 N N . ILE A 1 247 ? 4.045 -6.769 -29.058 1.00 90.12 247 ILE A N 1
ATOM 1995 C CA . ILE A 1 247 ? 2.605 -6.874 -29.363 1.00 90.12 247 ILE A CA 1
ATOM 1996 C C . ILE A 1 247 ? 1.711 -6.979 -28.117 1.00 90.12 247 ILE A C 1
ATOM 1998 O O . ILE A 1 247 ? 0.491 -6.885 -28.231 1.00 90.12 247 ILE A O 1
ATOM 2002 N N . LYS A 1 248 ? 2.287 -7.215 -26.930 1.00 93.50 248 LYS A N 1
ATOM 2003 C CA . LYS A 1 248 ? 1.514 -7.373 -25.694 1.00 93.50 248 LYS A CA 1
ATOM 2004 C C . LYS A 1 248 ? 1.147 -6.010 -25.126 1.00 93.50 248 LYS A C 1
ATOM 2006 O O . LYS A 1 248 ? 1.996 -5.119 -25.050 1.00 93.50 248 LYS A O 1
ATOM 2011 N N . ARG A 1 249 ? -0.109 -5.883 -24.702 1.00 94.50 249 ARG A N 1
ATOM 2012 C CA . ARG A 1 249 ? -0.658 -4.706 -24.037 1.00 94.50 249 ARG A CA 1
ATOM 2013 C C . ARG A 1 249 ? -1.358 -5.147 -22.760 1.00 94.50 249 ARG A C 1
ATOM 2015 O O . ARG A 1 249 ? -2.348 -5.867 -22.839 1.00 94.50 249 ARG A O 1
ATOM 2022 N N . ASP A 1 250 ? -0.878 -4.648 -21.631 1.00 93.88 250 ASP A N 1
ATOM 2023 C CA . ASP A 1 250 ? -1.495 -4.843 -20.325 1.00 93.88 250 ASP A CA 1
ATOM 2024 C C . ASP A 1 250 ? -2.082 -3.515 -19.846 1.00 93.88 250 ASP A C 1
ATOM 2026 O O . ASP A 1 250 ? -1.442 -2.464 -19.947 1.00 93.88 250 ASP A O 1
ATOM 2030 N N . THR A 1 251 ? -3.314 -3.546 -19.346 1.00 93.56 251 THR A N 1
ATOM 2031 C CA . THR A 1 251 ? -3.978 -2.381 -18.754 1.00 93.56 251 THR A CA 1
ATOM 2032 C C . THR A 1 251 ? -4.194 -2.634 -17.273 1.00 93.56 251 THR A C 1
ATOM 2034 O O . THR A 1 251 ? -4.779 -3.643 -16.884 1.00 93.56 251 THR A O 1
ATOM 2037 N N . ILE A 1 252 ? -3.705 -1.711 -16.454 1.00 92.12 252 ILE A N 1
ATOM 2038 C CA . ILE A 1 252 ? -3.819 -1.728 -15.002 1.00 92.12 252 ILE A CA 1
ATOM 2039 C C . ILE A 1 252 ? -4.695 -0.549 -14.598 1.00 92.12 252 ILE A C 1
ATOM 2041 O O . ILE A 1 252 ? -4.438 0.583 -15.001 1.00 92.12 252 ILE A O 1
ATOM 2045 N N . ILE A 1 253 ? -5.734 -0.823 -13.814 1.00 89.50 253 ILE A N 1
ATOM 2046 C CA . ILE A 1 253 ? -6.673 0.198 -13.338 1.00 89.50 253 ILE A CA 1
ATOM 2047 C C . ILE A 1 253 ? -6.419 0.409 -11.849 1.00 89.50 253 ILE A C 1
ATOM 2049 O O . ILE A 1 253 ? -6.615 -0.513 -11.058 1.00 89.50 253 ILE A O 1
ATOM 2053 N N . GLU A 1 254 ? -6.005 1.610 -11.464 1.00 86.75 254 GLU A N 1
ATOM 2054 C CA . GLU A 1 254 ? -5.660 1.971 -10.090 1.00 86.75 254 GLU A CA 1
ATOM 2055 C C . GLU A 1 254 ? -6.814 2.777 -9.478 1.00 86.75 254 GLU A C 1
ATOM 2057 O O . GLU A 1 254 ? -7.100 3.890 -9.917 1.00 86.75 254 GLU A O 1
ATOM 2062 N N . LYS A 1 255 ? -7.533 2.201 -8.501 1.00 84.88 255 LYS A N 1
ATOM 2063 C CA . LYS A 1 255 ? -8.754 2.802 -7.926 1.00 84.88 255 LYS A CA 1
ATOM 2064 C C . LYS A 1 255 ? -8.598 3.230 -6.467 1.00 84.88 255 LYS A C 1
ATOM 2066 O O . LYS A 1 255 ? -9.597 3.359 -5.762 1.00 84.88 255 LYS A O 1
ATOM 2071 N N . THR A 1 256 ? -7.389 3.451 -5.969 1.00 79.19 256 THR A N 1
ATOM 2072 C CA . THR A 1 256 ? -7.162 3.927 -4.593 1.00 79.19 256 THR A CA 1
ATOM 2073 C C . THR A 1 256 ? -7.239 5.451 -4.485 1.00 79.19 256 THR A C 1
ATOM 2075 O O . THR A 1 256 ? -7.535 5.957 -3.405 1.00 79.19 256 THR A O 1
ATOM 2078 N N . CYS A 1 257 ? -7.009 6.194 -5.581 1.00 72.69 257 CYS A N 1
ATOM 2079 C CA . CYS A 1 257 ? -7.026 7.670 -5.661 1.00 72.69 257 CYS A CA 1
ATOM 2080 C C . CYS A 1 257 ? -6.047 8.432 -4.757 1.00 72.69 257 CYS A C 1
ATOM 2082 O O . CYS A 1 257 ? -5.978 9.658 -4.833 1.00 72.69 257 CYS A O 1
ATOM 2084 N N . ASN A 1 258 ? -5.273 7.729 -3.932 1.00 70.88 258 ASN A N 1
ATOM 2085 C CA . ASN A 1 258 ? -4.278 8.324 -3.041 1.00 70.88 258 ASN A CA 1
ATOM 2086 C C . ASN A 1 258 ? -2.868 7.822 -3.337 1.00 70.88 258 ASN A C 1
ATOM 2088 O O . ASN A 1 258 ? -1.895 8.451 -2.920 1.00 70.88 258 ASN A O 1
ATOM 2092 N N . TRP A 1 259 ? -2.733 6.702 -4.048 1.00 79.88 259 TRP A N 1
ATOM 2093 C CA . TRP A 1 259 ? -1.427 6.189 -4.412 1.00 79.88 259 TRP A CA 1
ATOM 2094 C C . TRP A 1 259 ? -0.788 7.085 -5.480 1.00 79.88 259 TRP A C 1
ATOM 2096 O O . TRP A 1 259 ? -1.228 7.155 -6.624 1.00 79.88 259 TRP A O 1
ATOM 2106 N N . LYS A 1 260 ? 0.281 7.794 -5.103 1.00 78.00 260 LYS A N 1
ATOM 2107 C CA . LYS A 1 260 ? 1.036 8.685 -6.000 1.00 78.00 260 LYS A CA 1
ATOM 2108 C C . LYS A 1 260 ? 2.276 8.013 -6.589 1.00 78.00 260 LYS A C 1
ATOM 2110 O O . LYS A 1 260 ? 3.245 8.707 -6.894 1.00 78.00 260 LYS A O 1
ATOM 2115 N N . GLY A 1 261 ? 2.265 6.689 -6.761 1.00 83.81 261 GLY A N 1
ATOM 2116 C CA . GLY A 1 261 ? 3.453 5.931 -7.166 1.00 83.81 261 GLY A CA 1
ATOM 2117 C C . GLY A 1 261 ? 4.133 6.485 -8.417 1.00 83.81 261 GLY A C 1
ATOM 2118 O O . GLY A 1 261 ? 5.351 6.630 -8.434 1.00 83.81 261 GLY A O 1
ATOM 2119 N N . TYR A 1 262 ? 3.357 6.905 -9.423 1.00 87.81 262 TYR A N 1
ATOM 2120 C CA . TYR A 1 262 ? 3.920 7.493 -10.642 1.00 87.81 262 TYR A CA 1
ATOM 2121 C C . TYR A 1 262 ? 4.611 8.835 -10.387 1.00 87.81 262 TYR A C 1
ATOM 2123 O O . TYR A 1 262 ? 5.745 9.033 -10.807 1.00 87.81 262 TYR A O 1
ATOM 2131 N N . ASN A 1 263 ? 3.958 9.749 -9.663 1.00 84.69 263 ASN A N 1
ATOM 2132 C CA . ASN A 1 263 ? 4.527 11.065 -9.362 1.00 84.69 263 ASN A CA 1
ATOM 2133 C C . ASN A 1 263 ? 5.781 10.945 -8.488 1.00 84.69 263 ASN A C 1
ATOM 2135 O O . ASN A 1 263 ? 6.758 11.654 -8.718 1.00 84.69 263 ASN A O 1
ATOM 2139 N N . LEU A 1 264 ? 5.770 10.026 -7.516 1.00 85.06 264 LEU A N 1
ATOM 2140 C CA . LEU A 1 264 ? 6.928 9.733 -6.672 1.00 85.06 264 LEU A CA 1
ATOM 2141 C C . LEU A 1 264 ? 8.076 9.135 -7.489 1.00 85.06 264 LEU A C 1
ATOM 2143 O O . LEU A 1 264 ? 9.217 9.573 -7.337 1.00 85.06 264 LEU A O 1
ATOM 2147 N N . LEU A 1 265 ? 7.779 8.194 -8.393 1.00 89.75 265 LEU A N 1
ATOM 2148 C CA . LEU A 1 265 ? 8.776 7.641 -9.303 1.00 89.75 265 LEU A CA 1
ATOM 2149 C C . LEU A 1 265 ? 9.378 8.741 -10.178 1.00 89.75 265 LEU A C 1
ATOM 2151 O O . LEU A 1 265 ? 10.594 8.879 -10.208 1.00 89.75 265 LEU A O 1
ATOM 2155 N N . MET A 1 266 ? 8.553 9.544 -10.855 1.00 88.75 266 MET A N 1
ATOM 2156 C CA . MET A 1 266 ? 9.045 10.614 -11.727 1.00 88.75 266 MET A CA 1
ATOM 2157 C C . MET A 1 266 ? 9.874 11.633 -10.939 1.00 88.75 266 MET A C 1
ATOM 2159 O O . MET A 1 266 ? 10.974 11.968 -11.364 1.00 88.75 266 MET A O 1
ATOM 2163 N N . SER A 1 267 ? 9.424 12.061 -9.754 1.00 86.31 267 SER A N 1
ATOM 2164 C CA . SER A 1 267 ? 10.229 12.937 -8.893 1.00 86.31 267 SER A CA 1
ATOM 2165 C C . SER A 1 267 ? 11.588 12.317 -8.580 1.00 86.31 267 SER A C 1
ATOM 2167 O O . SER A 1 267 ? 12.589 13.018 -8.600 1.00 86.31 267 SER A O 1
ATOM 2169 N N . LYS A 1 268 ? 11.654 11.012 -8.311 1.00 87.19 268 LYS A N 1
ATOM 2170 C CA . LYS A 1 268 ? 12.929 10.335 -8.061 1.00 87.19 268 LYS A CA 1
ATOM 2171 C C . LYS A 1 268 ? 13.803 10.234 -9.318 1.00 87.19 268 LYS A C 1
ATOM 2173 O O . LYS A 1 268 ? 15.011 10.362 -9.225 1.00 87.19 268 LYS A O 1
ATOM 2178 N N . LEU A 1 269 ? 13.210 10.052 -10.495 1.00 88.88 269 LEU A N 1
ATOM 2179 C CA . LEU A 1 269 ? 13.958 9.985 -11.754 1.00 88.88 269 LEU A CA 1
ATOM 2180 C C . LEU A 1 269 ? 14.500 11.347 -12.220 1.00 88.88 269 LEU A C 1
ATOM 2182 O O . LEU A 1 269 ? 15.475 11.363 -12.964 1.00 88.88 269 LEU A O 1
ATOM 2186 N N . TYR A 1 270 ? 13.883 12.467 -11.820 1.00 85.19 270 TYR A N 1
ATOM 2187 C CA . TYR A 1 270 ? 14.248 13.805 -12.318 1.00 85.19 270 TYR A CA 1
ATOM 2188 C C . TYR A 1 270 ? 14.786 14.775 -11.254 1.00 85.19 270 TYR A C 1
ATOM 2190 O O . TYR A 1 270 ? 15.464 15.730 -11.617 1.00 85.19 270 TYR A O 1
ATOM 2198 N N . ASN A 1 271 ? 14.530 14.544 -9.960 1.00 75.50 271 ASN A N 1
ATOM 2199 C CA . ASN A 1 271 ? 14.993 15.416 -8.867 1.00 75.50 271 ASN A CA 1
ATOM 2200 C C . ASN A 1 271 ? 16.146 14.811 -8.044 1.00 75.50 271 ASN A C 1
ATOM 2202 O O . ASN A 1 271 ? 16.513 15.376 -7.018 1.00 75.50 271 ASN A O 1
ATOM 2206 N N . SER A 1 272 ? 16.715 13.670 -8.445 1.00 55.94 272 SER A N 1
ATOM 2207 C CA . SER A 1 272 ? 17.877 13.054 -7.781 1.00 55.94 272 SER A CA 1
ATOM 2208 C C . SER A 1 272 ? 19.217 13.596 -8.299 1.00 55.94 272 SER A C 1
ATOM 2210 O O . SER A 1 272 ? 20.081 12.814 -8.693 1.00 55.94 272 SER A O 1
ATOM 2212 N N . ASN A 1 273 ? 19.371 14.926 -8.279 1.00 39.75 273 ASN A N 1
ATOM 2213 C CA . ASN A 1 273 ? 20.665 15.609 -8.405 1.00 39.75 273 ASN A CA 1
ATOM 2214 C C . ASN A 1 273 ? 21.195 15.992 -7.023 1.00 39.75 273 ASN A C 1
ATOM 2216 O O . ASN A 1 273 ? 20.429 16.636 -6.270 1.00 39.75 273 ASN A O 1
#